Protein AF-A0AB38GE12-F1 (afdb_monomer_lite)

pLDDT: mean 72.65, std 27.95, range [28.5, 98.81]

Foldseek 3Di:
DPPDPPPPPDDDDDDDDDDPDDDPPDPPDDDDDDDDDDDDDDDDDDDDDDDDDDDDDDDDDDDDDDDDDDDDDDDDDDPPPPPPVPPPPPPPPDDDFPDDLFVLLVLLQVLLVVLVVLCVVCVVVLVVQCPPPVCVLLNVLNVLSVVLNVLRVPPPGPVRCQVCVCPPRCVVVPDVHPVRVSSSSRVSSVSCVVCVVVNVVVSVVD

Structure (mmCIF, N/CA/C/O backbone):
data_AF-A0AB38GE12-F1
#
_entry.id   AF-A0AB38GE12-F1
#
loop_
_atom_site.group_PDB
_atom_site.id
_atom_site.type_symbol
_atom_site.label_atom_id
_atom_site.label_alt_id
_atom_site.label_comp_id
_atom_site.label_asym_id
_atom_site.label_entity_id
_atom_site.label_seq_id
_atom_site.pdbx_PDB_ins_code
_atom_site.Cartn_x
_atom_site.Cartn_y
_atom_site.Cartn_z
_atom_site.occupancy
_atom_site.B_iso_or_equiv
_atom_site.auth_seq_id
_atom_site.auth_comp_id
_atom_site.auth_asym_id
_atom_site.auth_atom_id
_atom_site.pdbx_PDB_model_num
ATOM 1 N N . MET A 1 1 ? -8.286 -53.395 -4.782 1.00 52.22 1 MET A N 1
ATOM 2 C CA . MET A 1 1 ? -8.533 -52.005 -4.333 1.00 52.22 1 MET A CA 1
ATOM 3 C C . MET A 1 1 ? -9.442 -51.284 -5.335 1.00 52.22 1 MET A C 1
ATOM 5 O O . MET A 1 1 ? -8.966 -50.513 -6.150 1.00 52.22 1 MET A O 1
ATOM 9 N N . LYS A 1 2 ? -10.747 -51.597 -5.344 1.00 51.72 2 LYS A N 1
ATOM 10 C CA . LYS A 1 2 ? -11.737 -51.073 -6.315 1.00 51.72 2 LYS A CA 1
ATOM 11 C C . LYS A 1 2 ? -13.010 -50.559 -5.619 1.00 51.72 2 LYS A C 1
ATOM 13 O O . LYS A 1 2 ? -14.114 -50.805 -6.080 1.00 51.72 2 LYS A O 1
ATOM 18 N N . LYS A 1 3 ? -12.864 -49.922 -4.452 1.00 53.19 3 LYS A N 1
ATOM 19 C CA . LYS A 1 3 ? -13.997 -49.412 -3.654 1.00 53.19 3 LYS A CA 1
ATOM 20 C C . LYS A 1 3 ? -13.813 -47.970 -3.158 1.00 53.19 3 LYS A C 1
ATOM 22 O O . LYS A 1 3 ? -14.553 -47.542 -2.287 1.00 53.19 3 LYS A O 1
ATOM 27 N N . LEU A 1 4 ? -12.848 -47.222 -3.706 1.00 52.16 4 LEU A N 1
ATOM 28 C CA . LEU A 1 4 ? -12.553 -45.853 -3.251 1.00 52.16 4 LEU A CA 1
ATOM 29 C C . LEU A 1 4 ? -12.924 -44.744 -4.255 1.00 52.16 4 LEU A C 1
ATOM 31 O O . LEU A 1 4 ? -12.785 -43.575 -3.931 1.00 52.16 4 LEU A O 1
ATOM 35 N N . ILE A 1 5 ? -13.393 -45.083 -5.462 1.00 55.62 5 ILE A N 1
ATOM 36 C CA . ILE A 1 5 ? -13.637 -44.094 -6.537 1.00 55.62 5 ILE A CA 1
ATOM 37 C C . ILE A 1 5 ? -15.106 -43.617 -6.580 1.00 55.62 5 ILE A C 1
ATOM 39 O O . ILE A 1 5 ? -15.446 -42.702 -7.319 1.00 55.62 5 ILE A O 1
ATOM 43 N N . THR A 1 6 ? -15.993 -44.158 -5.740 1.00 55.44 6 THR A N 1
ATOM 44 C CA . THR A 1 6 ? -17.446 -43.886 -5.817 1.00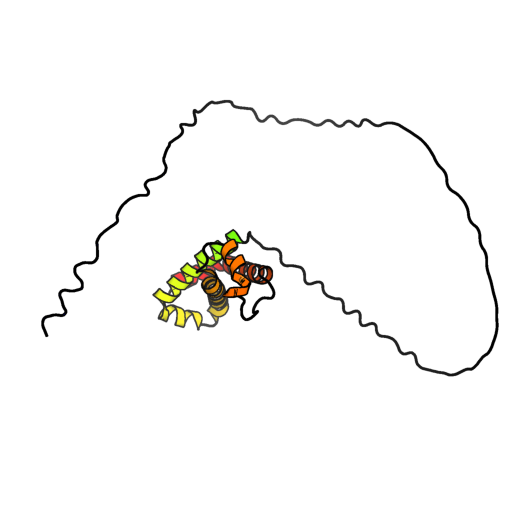 55.44 6 THR A CA 1
ATOM 45 C C . THR A 1 6 ? -17.962 -42.929 -4.730 1.00 55.44 6 THR A C 1
ATOM 47 O O . THR A 1 6 ? -19.155 -42.894 -4.464 1.00 55.44 6 THR A O 1
ATOM 50 N N . LEU A 1 7 ? -17.091 -42.145 -4.084 1.00 51.12 7 LEU A N 1
ATOM 51 C CA . LEU A 1 7 ? -17.470 -41.256 -2.966 1.00 51.12 7 LEU A CA 1
ATOM 52 C C . LEU A 1 7 ? -17.186 -39.762 -3.205 1.00 51.12 7 LEU A C 1
ATOM 54 O O . LEU A 1 7 ? -17.207 -38.980 -2.262 1.00 51.12 7 LEU A O 1
ATOM 58 N N . ILE A 1 8 ? -16.930 -39.351 -4.454 1.00 54.00 8 ILE A N 1
ATOM 59 C CA . ILE A 1 8 ? -16.675 -37.936 -4.813 1.00 54.00 8 ILE A CA 1
ATOM 60 C C . ILE A 1 8 ? -17.743 -37.386 -5.789 1.00 54.00 8 ILE A C 1
ATOM 62 O O . ILE A 1 8 ? -17.767 -36.202 -6.101 1.00 54.00 8 ILE A O 1
ATOM 66 N N . SER A 1 9 ? -18.695 -38.208 -6.241 1.00 51.44 9 SER A N 1
ATOM 67 C CA . SER A 1 9 ? -19.649 -37.834 -7.302 1.00 51.44 9 SER A CA 1
ATOM 68 C C . SER A 1 9 ? -20.953 -37.173 -6.827 1.00 51.44 9 SER A C 1
ATOM 70 O O . SER A 1 9 ? -21.820 -36.920 -7.657 1.00 51.44 9 SER A O 1
ATOM 72 N N . SER A 1 10 ? -21.153 -36.937 -5.528 1.00 52.00 10 SER A N 1
ATOM 73 C CA . SER A 1 10 ? -22.503 -36.684 -4.987 1.00 52.00 10 SER A CA 1
ATOM 74 C C . SER A 1 10 ? -22.594 -35.586 -3.922 1.00 52.00 10 SER A C 1
ATOM 76 O O . SER A 1 10 ? -23.353 -35.714 -2.966 1.00 52.00 10 SER A O 1
ATOM 78 N N . ILE A 1 11 ? -21.853 -34.488 -4.096 1.00 55.16 11 ILE A N 1
ATOM 79 C CA . ILE A 1 11 ? -22.103 -33.215 -3.395 1.00 55.16 11 ILE A CA 1
ATOM 80 C C . ILE A 1 11 ? -22.070 -32.109 -4.470 1.00 55.16 11 ILE A C 1
ATOM 82 O O . ILE A 1 11 ? -21.006 -31.625 -4.834 1.00 55.16 11 ILE A O 1
ATOM 86 N N . LEU A 1 12 ? -23.176 -31.950 -5.214 1.00 50.50 12 LEU A N 1
ATOM 87 C CA . LEU A 1 12 ? -24.085 -30.787 -5.127 1.00 50.50 12 LEU A CA 1
ATOM 88 C C . LEU A 1 12 ? -23.352 -29.479 -5.523 1.00 50.50 12 LEU A C 1
ATOM 90 O O . LEU A 1 12 ? -22.604 -28.945 -4.718 1.00 50.50 12 LEU A O 1
ATOM 94 N N . LEU A 1 13 ? -23.435 -28.898 -6.731 1.00 52.88 13 LEU A N 1
ATOM 95 C CA . LEU A 1 13 ? -24.589 -28.675 -7.621 1.00 52.88 13 LEU A CA 1
ATOM 96 C C . LEU A 1 13 ? -25.859 -28.328 -6.832 1.00 52.88 13 LEU A C 1
ATOM 98 O O . LEU A 1 13 ? -26.668 -29.215 -6.614 1.00 52.88 13 LEU A O 1
ATOM 102 N N . ILE A 1 14 ? -25.944 -27.066 -6.373 1.00 56.78 14 ILE A N 1
ATOM 103 C CA . ILE A 1 14 ? -27.081 -26.266 -5.833 1.00 56.78 14 ILE A CA 1
ATOM 104 C C . ILE A 1 14 ? -26.379 -25.078 -5.114 1.00 56.78 14 ILE A C 1
ATOM 106 O O . ILE A 1 14 ? -25.621 -25.326 -4.189 1.00 56.78 14 ILE A O 1
ATOM 110 N N . THR A 1 15 ? -26.395 -23.799 -5.514 1.00 53.78 15 THR A N 1
ATOM 111 C CA . THR A 1 15 ? -27.494 -22.883 -5.854 1.00 53.78 15 THR A CA 1
ATOM 112 C C . THR A 1 15 ? -27.011 -21.752 -6.786 1.00 53.78 15 THR A C 1
ATOM 114 O O . THR A 1 15 ? -26.212 -20.897 -6.412 1.00 53.78 15 THR A O 1
ATOM 117 N N . SER A 1 16 ? -27.566 -21.678 -7.994 1.00 58.59 16 SER A N 1
ATOM 118 C CA . SER A 1 16 ? -27.598 -20.453 -8.795 1.00 58.59 16 SER A CA 1
ATOM 119 C C . SER A 1 16 ? -28.966 -19.796 -8.620 1.00 58.59 16 SER A C 1
ATOM 121 O O . SER A 1 16 ? -29.925 -20.206 -9.270 1.00 58.59 16 SER A O 1
ATOM 123 N N . SER A 1 17 ? -29.082 -18.789 -7.756 1.00 58.19 17 SER A N 1
ATOM 124 C CA . SER A 1 17 ? -30.222 -17.866 -7.803 1.00 58.19 17 SER A CA 1
ATOM 125 C C . SER A 1 17 ? -29.979 -16.617 -6.963 1.00 58.19 17 SER A C 1
ATOM 127 O O . SER A 1 17 ? -30.000 -16.674 -5.737 1.00 58.19 17 SER A O 1
ATOM 129 N N . GLY A 1 18 ? -29.874 -15.484 -7.660 1.00 53.12 18 GLY A N 1
ATOM 130 C CA . GLY A 1 18 ? -30.581 -14.278 -7.245 1.00 53.12 18 GLY A CA 1
ATOM 131 C C . GLY A 1 18 ? -29.734 -13.167 -6.651 1.00 53.12 18 GLY A C 1
ATOM 132 O O . GLY A 1 18 ? -29.672 -13.066 -5.442 1.00 53.12 18 GLY A O 1
ATOM 133 N N . PHE A 1 19 ? -29.230 -12.275 -7.511 1.00 51.12 19 PHE A N 1
ATOM 134 C CA . PHE A 1 19 ? -29.332 -10.821 -7.317 1.00 51.12 19 PHE A CA 1
ATOM 135 C C . PHE A 1 19 ? -29.326 -10.135 -8.694 1.00 51.12 19 PHE A C 1
ATOM 137 O O . PHE A 1 19 ? -28.291 -9.688 -9.175 1.00 51.12 19 PHE A O 1
ATOM 144 N N . ILE A 1 20 ? -30.488 -10.059 -9.352 1.00 59.34 20 ILE A N 1
ATOM 145 C CA . ILE A 1 20 ? -30.744 -8.972 -10.307 1.00 59.34 20 ILE A CA 1
ATOM 146 C C . ILE A 1 20 ? -31.474 -7.913 -9.499 1.00 59.34 20 ILE A C 1
ATOM 148 O O . ILE A 1 20 ? -32.654 -8.067 -9.191 1.00 59.34 20 ILE A O 1
ATOM 152 N N . VAL A 1 21 ? -30.764 -6.857 -9.118 1.00 54.69 21 VAL A N 1
ATOM 153 C CA . VAL A 1 21 ? -31.390 -5.657 -8.572 1.00 54.69 21 VAL A CA 1
ATOM 154 C C . VAL A 1 21 ? -30.814 -4.451 -9.302 1.00 54.69 21 VAL A C 1
ATOM 156 O O . VAL A 1 21 ? -29.607 -4.344 -9.497 1.00 54.69 21 VAL A O 1
ATOM 159 N N . ILE A 1 22 ? -31.730 -3.527 -9.598 1.00 52.94 22 ILE A N 1
ATOM 160 C CA . ILE A 1 22 ? -31.560 -2.119 -9.976 1.00 52.94 22 ILE A CA 1
ATOM 161 C C . ILE A 1 22 ? -31.607 -1.833 -11.484 1.00 52.94 22 ILE A C 1
ATOM 163 O O . ILE A 1 22 ? -30.597 -1.725 -12.173 1.00 52.94 22 ILE A O 1
ATOM 167 N N . SER A 1 23 ? -32.819 -1.547 -11.968 1.00 47.78 23 SER A N 1
ATOM 168 C CA . SER A 1 23 ? -33.064 -0.353 -12.796 1.00 47.78 23 SER A CA 1
ATOM 169 C C . SER A 1 23 ? -34.559 0.003 -12.826 1.00 47.78 23 SER A C 1
ATOM 171 O O . SER A 1 23 ? -35.247 -0.177 -13.825 1.00 47.78 23 SER A O 1
ATOM 173 N N . CYS A 1 24 ? -35.073 0.589 -11.738 1.00 52.03 24 CYS A N 1
ATOM 174 C CA . CYS A 1 24 ? -36.213 1.498 -11.878 1.00 52.03 24 CYS A CA 1
ATOM 175 C C . CYS A 1 24 ? -35.666 2.834 -12.378 1.00 52.03 24 CYS A C 1
ATOM 177 O O . CYS A 1 24 ? -35.198 3.679 -11.619 1.00 52.03 24 CYS A O 1
ATOM 179 N N . LYS A 1 25 ? -35.670 2.968 -13.703 1.00 46.84 25 LYS A N 1
ATOM 180 C CA . LYS A 1 25 ? -35.419 4.203 -14.436 1.00 46.84 25 LYS A CA 1
ATOM 181 C C . LYS A 1 25 ? -36.532 5.196 -14.098 1.00 46.84 25 LYS A C 1
ATOM 183 O O . LYS A 1 25 ? -37.582 5.186 -14.734 1.00 46.84 25 LYS A O 1
ATOM 188 N N . THR A 1 26 ? -36.317 6.061 -13.113 1.00 51.47 26 THR A N 1
ATOM 189 C CA . THR A 1 26 ? -37.167 7.242 -12.948 1.00 51.47 26 THR A CA 1
ATOM 190 C C . THR A 1 26 ? -36.824 8.205 -14.079 1.00 51.47 26 THR A C 1
ATOM 192 O O . THR A 1 26 ? -35.724 8.751 -14.135 1.00 51.47 26 THR A O 1
ATOM 195 N N . GLN A 1 27 ? -37.750 8.380 -15.021 1.00 46.09 27 GLN A N 1
ATOM 196 C CA . GLN A 1 27 ? -37.703 9.468 -15.991 1.00 46.09 27 GLN A CA 1
ATOM 197 C C . GLN A 1 27 ? -37.740 10.793 -15.219 1.00 46.09 27 GLN A C 1
ATOM 199 O O . GLN A 1 27 ? -38.805 11.238 -14.791 1.00 46.09 27 GLN A O 1
ATOM 204 N N . GLN A 1 28 ? -36.588 11.440 -15.037 1.00 43.78 28 GLN A N 1
ATOM 205 C CA . GLN A 1 28 ? -36.580 12.873 -14.771 1.00 43.78 28 GLN A CA 1
ATOM 206 C C . GLN A 1 28 ? -37.126 13.553 -16.024 1.00 43.78 28 GLN A C 1
ATOM 208 O O . GLN A 1 28 ? -36.478 13.599 -17.070 1.00 43.78 28 GLN A O 1
ATOM 213 N N . LYS A 1 29 ? -38.368 14.033 -15.923 1.00 39.81 29 LYS A N 1
ATOM 214 C CA . LYS A 1 29 ? -38.909 15.013 -16.856 1.00 39.81 29 LYS A CA 1
ATOM 215 C C . LYS A 1 29 ? -37.956 16.205 -16.867 1.00 39.81 29 LYS A C 1
ATOM 217 O O . LYS A 1 29 ? -37.777 16.865 -15.848 1.00 39.81 29 LYS A O 1
ATOM 222 N N . SER A 1 30 ? -37.373 16.457 -18.034 1.00 44.66 30 SER A N 1
ATOM 223 C CA . SER A 1 30 ? -36.885 17.777 -18.408 1.00 44.66 30 SER A CA 1
ATOM 224 C C . SER A 1 30 ? -38.005 18.782 -18.150 1.00 44.66 30 SER A C 1
ATOM 226 O O . SER A 1 30 ? -39.092 18.654 -18.717 1.00 44.66 30 SER A O 1
ATOM 228 N N . ASN A 1 31 ? -37.758 19.747 -17.269 1.00 37.03 31 ASN A N 1
ATOM 229 C CA . ASN A 1 31 ? -38.469 21.008 -17.321 1.00 37.03 31 ASN A CA 1
ATOM 230 C C . ASN A 1 31 ? -37.433 22.127 -17.328 1.00 37.03 31 ASN A C 1
ATOM 232 O O . ASN A 1 31 ? -36.734 22.366 -16.344 1.00 37.03 31 ASN A O 1
ATOM 236 N N . ASN A 1 32 ? -37.325 22.752 -18.493 1.00 47.03 32 ASN A N 1
ATOM 237 C CA . ASN A 1 32 ? -36.569 23.963 -18.729 1.00 47.03 32 ASN A CA 1
ATOM 238 C C . ASN A 1 32 ? -37.078 25.068 -17.804 1.00 47.03 32 ASN A C 1
ATOM 240 O O . ASN A 1 32 ? -38.221 25.493 -17.938 1.00 47.03 32 ASN A O 1
ATOM 244 N N . GLN A 1 33 ? -36.209 25.599 -16.953 1.00 38.03 33 GLN A N 1
ATOM 245 C CA . GLN A 1 33 ? -36.279 26.999 -16.556 1.00 38.03 33 GLN A CA 1
ATOM 246 C C . GLN A 1 33 ? -34.853 27.527 -16.436 1.00 38.03 33 GLN A C 1
ATOM 248 O O . GLN A 1 33 ? -34.131 27.261 -15.479 1.00 38.03 33 GLN A O 1
ATOM 253 N N . SER A 1 34 ? -34.448 28.243 -17.483 1.00 40.16 34 SER A N 1
ATOM 254 C CA . SER A 1 34 ? -33.297 29.130 -17.469 1.00 40.16 34 SER A CA 1
ATOM 255 C C . SER A 1 34 ? -33.489 30.169 -16.369 1.00 40.16 34 SER A C 1
ATOM 257 O O . SER A 1 34 ? -34.492 30.886 -16.379 1.00 40.16 34 SER A O 1
ATOM 259 N N . LEU A 1 35 ? -32.519 30.310 -15.473 1.00 36.50 35 LEU A N 1
ATOM 260 C CA . LEU A 1 35 ? -32.379 31.530 -14.693 1.00 36.50 35 LEU A CA 1
ATOM 261 C C . LEU A 1 35 ? -30.990 32.107 -14.932 1.00 36.50 35 LEU A C 1
ATOM 263 O O . LEU A 1 35 ? -29.965 31.468 -14.711 1.00 36.50 35 LEU A O 1
ATOM 267 N N . ASN A 1 36 ? -31.040 33.308 -15.494 1.00 32.72 36 ASN A N 1
ATOM 268 C CA . ASN A 1 36 ? -29.946 34.130 -15.965 1.00 32.72 36 ASN A CA 1
ATOM 269 C C . ASN A 1 36 ? -28.926 34.418 -14.859 1.00 32.72 36 ASN A C 1
ATOM 271 O O . ASN A 1 36 ? -29.288 34.848 -13.765 1.00 32.72 36 ASN A O 1
ATOM 275 N N . PHE A 1 37 ? -27.647 34.286 -15.201 1.00 34.00 37 PHE A N 1
ATOM 276 C CA . PHE A 1 37 ? -26.575 34.996 -14.518 1.00 34.00 37 PHE A CA 1
ATOM 277 C C . PHE A 1 37 ? -26.622 36.463 -14.944 1.00 34.00 37 PHE A C 1
ATOM 279 O O . PHE A 1 37 ? -26.376 36.760 -16.109 1.00 34.00 37 PHE A O 1
ATOM 286 N N . ASN A 1 38 ? -26.897 37.367 -14.005 1.00 33.66 38 ASN A N 1
ATOM 287 C CA . ASN A 1 38 ? -26.578 38.784 -14.149 1.00 33.66 38 ASN A CA 1
ATOM 288 C C . ASN A 1 38 ? -25.781 39.249 -12.926 1.00 33.66 38 ASN A C 1
ATOM 290 O O . ASN A 1 38 ? -26.256 39.191 -11.793 1.00 33.66 38 ASN A O 1
ATOM 294 N N . ASN A 1 39 ? -24.563 39.710 -13.204 1.00 39.59 39 ASN A N 1
ATOM 295 C CA . ASN A 1 39 ? -23.774 40.586 -12.346 1.00 39.59 39 ASN A CA 1
ATOM 296 C C . ASN A 1 39 ? -24.505 41.926 -12.164 1.00 39.59 39 ASN A C 1
ATOM 298 O O . ASN A 1 39 ? -24.991 42.459 -13.158 1.00 39.59 39 ASN A O 1
ATOM 302 N N . ASP A 1 40 ? -24.530 42.486 -10.948 1.00 33.31 40 ASP A N 1
ATOM 303 C CA . ASP A 1 40 ? -23.969 43.819 -10.642 1.00 33.31 40 ASP A CA 1
ATOM 304 C C . ASP A 1 40 ? -24.311 44.325 -9.219 1.00 33.31 40 ASP A C 1
ATOM 306 O O . ASP A 1 40 ? -25.448 44.245 -8.768 1.00 33.31 40 ASP A O 1
ATOM 310 N N . LYS A 1 41 ? -23.301 44.978 -8.618 1.00 35.53 41 LYS A N 1
ATOM 311 C CA . LYS A 1 41 ? -23.330 46.151 -7.706 1.00 35.53 41 LYS A CA 1
ATOM 312 C C . LYS A 1 41 ? -23.791 46.034 -6.236 1.00 35.53 41 LYS A C 1
ATOM 314 O O . LYS A 1 41 ? -24.966 46.005 -5.904 1.00 35.53 41 LYS A O 1
ATOM 319 N N . THR A 1 42 ? -22.781 46.137 -5.363 1.00 36.44 42 THR A N 1
ATOM 320 C CA . THR A 1 42 ? -22.569 47.159 -4.308 1.00 36.44 42 THR A CA 1
ATOM 321 C C . THR A 1 42 ? -23.783 47.872 -3.689 1.00 36.44 42 THR A C 1
ATOM 323 O O . THR A 1 42 ? -24.410 48.670 -4.377 1.00 36.44 42 THR A O 1
ATOM 326 N N . PHE A 1 43 ? -23.951 47.786 -2.356 1.00 28.50 43 PHE A N 1
ATOM 327 C CA . PHE A 1 43 ? -24.183 48.963 -1.490 1.00 28.50 43 PHE A CA 1
ATOM 328 C C . PHE A 1 43 ? -23.979 48.658 0.013 1.00 28.50 43 PHE A C 1
ATOM 330 O O . PHE A 1 43 ? -24.489 47.671 0.534 1.00 28.50 43 PHE A O 1
ATOM 337 N N . ASN A 1 44 ? -23.233 49.535 0.694 1.00 34.44 44 ASN A N 1
ATOM 338 C CA . ASN A 1 44 ? -23.107 49.645 2.155 1.00 34.44 44 ASN A CA 1
ATOM 339 C C . ASN A 1 44 ? -24.380 50.255 2.765 1.00 34.44 44 ASN A C 1
ATOM 341 O O . ASN A 1 44 ? -24.868 51.223 2.191 1.00 34.44 44 ASN A O 1
ATOM 345 N N . GLN A 1 45 ? -24.786 49.867 3.983 1.00 31.61 45 GLN A N 1
ATOM 346 C CA . GLN A 1 45 ? -25.146 50.869 5.003 1.00 31.61 45 GLN A CA 1
ATOM 347 C C . GLN A 1 45 ? -25.232 50.314 6.434 1.00 31.61 45 GLN A C 1
ATOM 349 O O . GLN A 1 45 ? -25.949 49.357 6.716 1.00 31.61 45 GLN A O 1
ATOM 354 N N . ASP A 1 46 ? -24.514 51.003 7.323 1.00 34.53 46 ASP A N 1
ATOM 355 C CA . ASP A 1 46 ? -24.655 51.041 8.778 1.00 34.53 46 ASP A CA 1
ATOM 356 C C . ASP A 1 46 ? -26.067 51.437 9.241 1.00 34.53 46 ASP A C 1
ATOM 358 O O . ASP A 1 46 ? -26.641 52.392 8.718 1.00 34.53 46 ASP A O 1
ATOM 362 N N . ILE A 1 47 ? -26.526 50.839 10.350 1.00 39.34 47 ILE A N 1
ATOM 363 C CA . ILE A 1 47 ? -27.381 51.513 11.342 1.00 39.34 47 ILE A CA 1
ATOM 364 C C . ILE A 1 47 ? -26.847 51.210 12.754 1.00 39.34 47 ILE A C 1
ATOM 366 O O . ILE A 1 47 ? -27.092 50.159 13.340 1.00 39.34 47 ILE A O 1
ATOM 370 N N . LYS A 1 48 ? -26.123 52.190 13.304 1.00 36.00 48 LYS A N 1
ATOM 371 C CA . LYS A 1 48 ? -26.035 52.523 14.740 1.00 36.00 48 LYS A CA 1
ATOM 372 C C . LYS A 1 48 ? -27.410 53.104 15.150 1.00 36.00 48 LYS A C 1
ATOM 374 O O . LYS A 1 48 ? -28.037 53.782 14.348 1.00 36.00 48 LYS A O 1
ATOM 379 N N . THR A 1 49 ? -27.932 53.009 16.375 1.00 29.55 49 THR A N 1
ATOM 380 C CA . THR A 1 49 ? -27.305 53.464 17.623 1.00 29.55 49 THR A CA 1
ATOM 381 C C . THR A 1 49 ? -28.228 53.227 18.839 1.00 29.55 49 THR A C 1
ATOM 383 O O . THR A 1 49 ? -29.444 53.258 18.676 1.00 29.55 49 THR A O 1
ATOM 386 N N . LYS A 1 50 ? -27.601 53.255 20.033 1.00 33.78 50 LYS A N 1
ATOM 387 C CA . LYS A 1 50 ? -28.020 53.964 21.272 1.00 33.78 50 LYS A CA 1
ATOM 388 C C . LYS A 1 50 ? -29.024 53.262 22.212 1.00 33.78 50 LYS A C 1
ATOM 390 O O . LYS A 1 50 ? -30.048 52.789 21.757 1.00 33.78 50 LYS A O 1
ATOM 395 N N . ASN A 1 51 ? -28.859 53.253 23.542 1.00 35.00 51 ASN A N 1
ATOM 396 C CA . ASN A 1 51 ? -27.820 53.779 24.449 1.00 35.00 51 ASN A CA 1
ATOM 397 C C . ASN A 1 51 ? -28.156 53.322 25.898 1.00 35.00 51 ASN A C 1
ATOM 399 O O . ASN A 1 51 ? -29.327 53.088 26.184 1.00 35.00 51 ASN A O 1
ATOM 403 N N . ASP A 1 52 ? -27.157 53.133 26.773 1.00 31.42 52 ASP A N 1
ATOM 404 C CA . ASP A 1 52 ? -26.891 53.945 27.995 1.00 31.42 52 ASP A CA 1
ATOM 405 C C . ASP A 1 52 ? -27.322 53.210 29.296 1.00 31.42 52 ASP A C 1
ATOM 407 O O . ASP A 1 52 ? -28.358 52.564 29.307 1.00 31.42 52 ASP A O 1
ATOM 411 N N . THR A 1 53 ? -26.614 53.221 30.439 1.00 31.55 53 THR A N 1
ATOM 412 C CA . THR A 1 53 ? -25.602 54.176 30.924 1.00 31.55 53 THR A CA 1
ATOM 413 C C . THR A 1 53 ? -24.928 53.699 32.236 1.00 31.55 53 THR A C 1
ATOM 415 O O . THR A 1 53 ? -25.610 53.181 33.116 1.00 31.55 53 THR A O 1
ATOM 418 N N . ASN A 1 54 ? -23.608 53.952 32.322 1.00 32.78 54 ASN A N 1
ATOM 419 C CA . ASN A 1 54 ? -22.777 54.468 33.443 1.00 32.78 54 ASN A CA 1
ATOM 420 C C . ASN A 1 54 ? -22.506 53.636 34.719 1.00 32.78 54 ASN A C 1
ATOM 422 O O . ASN A 1 54 ? -23.423 53.167 35.378 1.00 32.78 54 ASN A O 1
ATOM 426 N N . ASN A 1 55 ? -21.224 53.333 35.009 1.00 33.91 55 ASN A N 1
ATOM 427 C CA . ASN A 1 55 ? -20.175 54.094 35.763 1.00 33.91 55 ASN A CA 1
ATOM 428 C C . ASN A 1 55 ? -20.254 53.775 37.276 1.00 33.91 55 ASN A C 1
ATOM 430 O O . ASN A 1 55 ? -21.330 53.516 37.784 1.00 33.91 55 ASN A O 1
ATOM 434 N N . GLU A 1 56 ? -19.196 53.733 38.088 1.00 30.84 56 GLU A N 1
ATOM 435 C CA . GLU A 1 56 ? -17.884 54.377 38.030 1.00 30.84 56 GLU A CA 1
ATOM 436 C C . GLU A 1 56 ? -16.901 53.680 38.997 1.00 30.84 56 GLU A C 1
ATOM 438 O O . GLU A 1 56 ? -17.288 52.920 39.882 1.00 30.84 56 GLU A O 1
ATOM 443 N N . LYS A 1 57 ? -15.611 53.963 38.804 1.00 37.69 57 LYS A N 1
ATOM 444 C CA . LYS A 1 57 ? -14.454 53.560 39.623 1.00 37.69 57 LYS A CA 1
ATOM 445 C C . LYS A 1 57 ? -14.443 54.276 40.988 1.00 37.69 57 LYS A C 1
ATOM 447 O O . LYS A 1 57 ? -14.933 55.394 41.064 1.00 37.69 57 LYS A O 1
ATOM 452 N N . SER A 1 58 ? -13.732 53.734 41.987 1.00 30.91 58 SER A N 1
ATOM 453 C CA . SER A 1 58 ? -12.422 54.262 42.445 1.00 30.91 58 SER A CA 1
ATOM 454 C C . SER A 1 58 ? -12.028 53.838 43.880 1.00 30.91 58 SER A C 1
ATOM 456 O O . SER A 1 58 ? -12.868 53.696 44.760 1.00 30.91 58 SER A O 1
ATOM 458 N N . ASP A 1 59 ? -10.707 53.743 44.063 1.00 30.20 59 ASP A N 1
ATOM 459 C CA . ASP A 1 59 ? -9.898 54.086 45.246 1.00 30.20 59 ASP A CA 1
ATOM 460 C C . ASP A 1 59 ? -9.375 53.083 46.297 1.00 30.20 59 ASP A C 1
ATOM 462 O O . ASP A 1 59 ? -9.974 52.094 46.705 1.00 30.20 59 ASP A O 1
ATOM 466 N N . GLN A 1 60 ? -8.131 53.420 46.663 1.00 34.72 60 GLN A N 1
ATOM 467 C CA . GLN A 1 60 ? -7.057 52.757 47.403 1.00 34.72 60 GLN A CA 1
ATOM 468 C C . GLN A 1 60 ? -7.215 52.835 48.939 1.00 34.72 60 GLN A C 1
ATOM 470 O O . GLN A 1 60 ? -7.769 53.815 49.428 1.00 34.72 60 GLN A O 1
ATOM 475 N N . ASN A 1 61 ? -6.586 51.914 49.703 1.00 31.61 61 ASN A N 1
ATOM 476 C CA . ASN A 1 61 ? -5.549 52.228 50.728 1.00 31.61 61 ASN A CA 1
ATOM 477 C C . ASN A 1 61 ? -5.116 51.048 51.655 1.00 31.61 61 ASN A C 1
ATOM 479 O O . ASN A 1 61 ? -5.914 50.487 52.393 1.00 31.61 61 ASN A O 1
ATOM 483 N N . ILE A 1 62 ? -3.810 50.733 51.613 1.00 34.22 62 ILE A N 1
ATOM 484 C CA . ILE A 1 62 ? -2.766 50.615 52.677 1.00 34.22 62 ILE A CA 1
ATOM 485 C C . ILE A 1 62 ? -3.088 50.116 54.120 1.00 34.22 62 ILE A C 1
ATOM 487 O O . ILE A 1 62 ? -3.786 50.788 54.871 1.00 34.22 62 ILE A O 1
ATOM 491 N N . SER A 1 63 ? -2.332 49.095 54.590 1.00 34.78 63 SER A N 1
ATOM 492 C CA . SER A 1 63 ? -1.510 49.053 55.852 1.00 34.78 63 SER A CA 1
ATOM 493 C C . SER A 1 63 ? -0.841 47.667 56.024 1.00 34.78 63 SER A C 1
ATOM 495 O O . SER A 1 63 ? -1.528 46.667 55.881 1.00 34.78 63 SER A O 1
ATOM 497 N N . LYS A 1 64 ? 0.492 47.458 56.096 1.00 38.50 64 LYS A N 1
ATOM 498 C CA . LYS A 1 64 ? 1.585 47.791 57.060 1.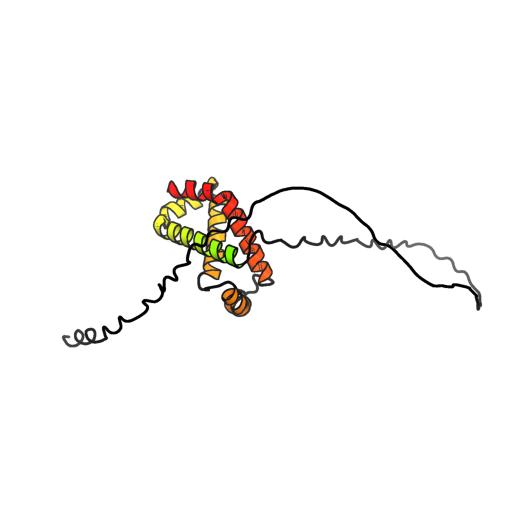00 38.50 64 LYS A CA 1
ATOM 499 C C . LYS A 1 64 ? 1.576 47.062 58.428 1.00 38.50 64 LYS A C 1
ATOM 501 O O . LYS A 1 64 ? 0.787 47.408 59.293 1.00 38.50 64 LYS A O 1
ATOM 506 N N . ALA A 1 65 ? 2.583 46.195 58.635 1.00 32.19 65 ALA A N 1
ATOM 507 C CA . ALA A 1 65 ? 3.331 45.871 59.880 1.00 32.19 65 ALA A CA 1
ATOM 508 C C . ALA A 1 65 ? 4.552 45.011 59.440 1.00 32.19 65 ALA A C 1
ATOM 510 O O . ALA A 1 65 ? 4.334 44.031 58.740 1.00 32.19 65 ALA A O 1
ATOM 511 N N . ILE A 1 66 ? 5.849 45.363 59.489 1.00 34.09 66 ILE A N 1
ATOM 512 C CA . ILE A 1 66 ? 6.838 45.883 60.469 1.00 34.09 66 ILE A CA 1
ATOM 513 C C . ILE A 1 66 ? 7.307 44.871 61.540 1.00 34.09 66 ILE A C 1
ATOM 515 O O . ILE A 1 66 ? 6.485 44.345 62.277 1.00 34.09 66 ILE A O 1
ATOM 519 N N . ASP A 1 67 ? 8.653 44.776 61.632 1.00 32.72 67 ASP A N 1
ATOM 520 C CA . ASP A 1 67 ? 9.578 44.364 62.724 1.00 32.72 67 ASP A CA 1
ATOM 521 C C . ASP A 1 67 ? 10.309 43.012 62.520 1.00 32.72 67 ASP A C 1
ATOM 523 O O . ASP A 1 67 ? 9.696 42.033 62.129 1.00 32.72 67 ASP A O 1
ATOM 527 N N . LYS A 1 68 ? 11.618 42.817 62.783 1.00 34.41 68 LYS A N 1
ATOM 528 C CA . LYS A 1 68 ? 12.780 43.680 63.106 1.00 34.41 68 LYS A CA 1
ATOM 529 C C . LYS A 1 68 ? 14.058 42.793 63.145 1.00 34.41 68 LYS A C 1
ATOM 531 O O . LYS A 1 68 ? 14.022 41.719 63.725 1.00 34.41 68 LYS A O 1
ATOM 536 N N . LYS A 1 69 ? 15.190 43.344 62.672 1.00 32.88 69 LYS A N 1
ATOM 537 C CA . LYS A 1 69 ? 16.586 43.272 63.203 1.00 32.88 69 LYS A CA 1
ATOM 538 C C . LYS A 1 69 ? 17.477 41.991 63.202 1.00 32.88 69 LYS A C 1
ATOM 540 O O . LYS A 1 69 ? 17.211 41.033 63.911 1.00 32.88 69 LYS A O 1
ATOM 545 N N . ASN A 1 70 ? 18.700 42.229 62.673 1.00 31.97 70 ASN A N 1
ATOM 546 C CA . ASN A 1 70 ? 20.056 41.737 63.048 1.00 31.97 70 ASN A CA 1
ATOM 547 C C . ASN A 1 70 ? 20.431 40.275 62.699 1.00 31.97 70 ASN A C 1
ATOM 549 O O . ASN A 1 70 ? 19.632 39.382 62.896 1.00 31.97 70 ASN A O 1
ATOM 553 N N . LYS A 1 71 ? 21.644 39.906 62.248 1.00 35.75 71 LYS A N 1
ATOM 554 C CA . LYS A 1 71 ? 23.006 40.479 62.355 1.00 35.75 71 LYS A CA 1
ATOM 555 C C . LYS A 1 71 ? 23.925 39.827 61.285 1.00 35.75 71 LYS A C 1
ATOM 557 O O . LYS A 1 71 ? 23.689 38.695 60.885 1.00 35.75 71 LYS A O 1
ATOM 562 N N . ASN A 1 72 ? 24.986 40.534 60.890 1.00 31.81 72 ASN A N 1
ATOM 563 C CA . ASN A 1 72 ? 26.058 40.135 59.960 1.00 31.81 72 ASN A CA 1
ATOM 564 C C . ASN A 1 72 ? 26.722 38.769 60.235 1.00 31.81 72 ASN A C 1
ATOM 566 O O . ASN A 1 72 ? 27.139 38.523 61.366 1.00 31.81 72 ASN A O 1
ATOM 570 N N . HIS A 1 73 ? 27.030 38.012 59.173 1.00 34.50 73 HIS A N 1
ATOM 571 C CA . HIS A 1 73 ? 28.307 37.294 59.065 1.00 34.50 73 HIS A CA 1
ATOM 572 C C . HIS A 1 73 ? 28.712 37.096 57.593 1.00 34.50 73 HIS A C 1
ATOM 574 O O . HIS A 1 73 ? 27.928 36.616 56.780 1.00 34.50 73 HIS A O 1
ATOM 580 N N . ASN A 1 74 ? 29.936 37.511 57.262 1.00 35.34 74 ASN A N 1
ATOM 581 C CA . ASN A 1 74 ? 30.573 37.322 55.961 1.00 35.34 74 ASN A CA 1
ATOM 582 C C . ASN A 1 74 ? 30.942 35.848 55.766 1.00 35.34 74 ASN A C 1
ATOM 584 O O . ASN A 1 74 ? 31.677 35.311 56.591 1.00 35.34 74 ASN A O 1
ATOM 588 N N . GLN A 1 75 ? 30.567 35.243 54.637 1.00 37.12 75 GLN A N 1
ATOM 589 C CA . GLN A 1 75 ? 31.401 34.210 54.025 1.00 37.12 75 GLN A CA 1
ATOM 590 C C . GLN A 1 75 ? 31.147 34.073 52.523 1.00 37.12 75 GLN A C 1
ATOM 592 O O . GLN A 1 75 ? 30.050 34.262 52.005 1.00 37.12 75 GLN A O 1
ATOM 597 N N . THR A 1 76 ? 32.248 33.824 51.840 1.00 32.19 76 THR A N 1
ATOM 598 C CA . THR A 1 76 ? 32.527 34.078 50.436 1.00 32.19 76 THR A CA 1
ATOM 599 C C . THR A 1 76 ? 32.220 32.848 49.565 1.00 32.19 76 THR A C 1
ATOM 601 O O . THR A 1 76 ? 32.404 31.720 50.000 1.00 32.19 76 THR A O 1
ATOM 604 N N . VAL A 1 77 ? 31.869 33.096 48.296 1.00 34.53 77 VAL A N 1
ATOM 605 C CA . VAL A 1 77 ? 32.015 32.208 47.115 1.00 34.53 77 VAL A CA 1
ATOM 606 C C . VAL A 1 77 ? 31.217 30.888 47.073 1.00 34.53 77 VAL A C 1
ATOM 608 O O . VAL A 1 77 ? 31.678 29.848 47.525 1.00 34.53 77 VAL A O 1
ATOM 611 N N . ARG A 1 78 ? 30.135 30.879 46.281 1.00 36.47 78 ARG A N 1
ATOM 612 C CA . ARG A 1 78 ? 30.032 30.071 45.041 1.00 36.47 78 ARG A CA 1
ATOM 613 C C . ARG A 1 78 ? 28.785 30.483 44.256 1.00 36.47 78 ARG A C 1
ATOM 615 O O . ARG A 1 78 ? 27.659 30.232 44.668 1.00 36.47 78 ARG A O 1
ATOM 622 N N . LYS A 1 79 ? 29.002 31.130 43.107 1.00 41.44 79 LYS A N 1
ATOM 623 C CA . LYS A 1 79 ? 27.996 31.238 42.048 1.00 41.44 79 LYS A CA 1
ATOM 624 C C . LYS A 1 79 ? 27.794 29.836 41.476 1.00 41.44 79 LYS A C 1
ATOM 626 O O . LYS A 1 79 ? 28.543 29.418 40.601 1.00 41.44 79 LYS A O 1
ATOM 631 N N . GLU A 1 80 ? 26.811 29.104 41.979 1.00 41.75 80 GLU A N 1
ATOM 632 C CA . GLU A 1 80 ? 26.220 28.022 41.200 1.00 41.75 80 GLU A CA 1
ATOM 633 C C . GLU A 1 80 ? 25.256 28.667 40.209 1.00 41.75 80 GLU A C 1
ATOM 635 O O . GLU A 1 80 ? 24.085 28.921 40.492 1.00 41.75 80 GLU A O 1
ATOM 640 N N . GLU A 1 81 ? 25.804 29.011 39.044 1.00 40.47 81 GLU A N 1
ATOM 641 C CA . GLU A 1 81 ? 25.025 29.265 37.842 1.00 40.47 81 GLU A CA 1
ATOM 642 C C . GLU A 1 81 ? 24.167 28.026 37.581 1.00 40.47 81 GLU A C 1
ATOM 644 O O . GLU A 1 81 ? 24.620 27.031 37.012 1.00 40.47 81 GLU A O 1
ATOM 649 N N . LYS A 1 82 ? 22.903 28.076 38.009 1.00 42.84 82 LYS A N 1
ATOM 650 C CA . LYS A 1 82 ? 21.866 27.203 37.473 1.00 42.84 82 LYS A CA 1
ATOM 651 C C . LYS A 1 82 ? 21.767 27.513 35.984 1.00 42.84 82 LYS A C 1
ATOM 653 O O . LYS A 1 82 ? 21.022 28.398 35.575 1.00 42.84 82 LYS A O 1
ATOM 658 N N . LYS A 1 83 ? 22.526 26.779 35.168 1.00 43.28 83 LYS A N 1
ATOM 659 C CA . LYS A 1 83 ? 22.211 26.589 33.756 1.00 43.28 83 LYS A CA 1
ATOM 660 C C . LYS A 1 83 ? 20.877 25.858 33.718 1.00 43.28 83 LYS A C 1
ATOM 662 O O . LYS A 1 83 ? 20.826 24.631 33.727 1.00 43.28 83 LYS A O 1
ATOM 667 N N . ILE A 1 84 ? 19.795 26.630 33.731 1.00 46.81 84 ILE A N 1
ATOM 668 C CA . ILE A 1 84 ? 18.520 26.187 33.190 1.00 46.81 84 ILE A CA 1
ATOM 669 C C . ILE A 1 84 ? 18.830 25.969 31.716 1.00 46.81 84 ILE A C 1
ATOM 671 O O . ILE A 1 84 ? 18.946 26.903 30.929 1.00 46.81 84 ILE A O 1
ATOM 675 N N . GLN A 1 85 ? 19.164 24.725 31.393 1.00 48.66 85 GLN A N 1
ATOM 676 C CA . GLN A 1 85 ? 19.278 24.276 30.027 1.00 48.66 85 GLN A CA 1
ATOM 677 C C . GLN A 1 85 ? 17.847 24.343 29.507 1.00 48.66 85 GLN A C 1
ATOM 679 O O . GLN A 1 85 ? 17.046 23.451 29.791 1.00 48.66 85 GLN A O 1
ATOM 684 N N . ASP A 1 86 ? 17.515 25.444 28.835 1.00 47.66 86 ASP A N 1
ATOM 685 C CA . ASP A 1 86 ? 16.319 25.544 28.016 1.00 47.66 86 ASP A CA 1
ATOM 686 C C . ASP A 1 86 ? 16.429 24.437 26.970 1.00 47.66 86 ASP A C 1
ATOM 688 O O . ASP A 1 86 ? 16.997 24.598 25.889 1.00 47.66 86 ASP A O 1
ATOM 692 N N . LYS A 1 87 ? 15.923 23.251 27.318 1.00 54.03 87 LYS A N 1
ATOM 693 C CA . LYS A 1 87 ? 15.468 22.295 26.326 1.00 54.03 87 LYS A CA 1
ATOM 694 C C . LYS A 1 87 ? 14.326 23.014 25.632 1.00 54.03 87 LYS A C 1
ATOM 696 O O . LYS A 1 87 ? 13.191 22.944 26.093 1.00 54.03 87 LYS A O 1
ATOM 701 N N . GLN A 1 88 ? 14.644 23.729 24.554 1.00 49.69 88 GLN A N 1
ATOM 702 C CA . GLN A 1 88 ? 13.680 23.980 23.499 1.00 49.69 88 GLN A CA 1
ATOM 703 C C . GLN A 1 88 ? 13.116 22.611 23.145 1.00 49.69 88 GLN A C 1
ATOM 705 O O . GLN A 1 88 ? 13.766 21.780 22.511 1.00 49.69 88 GLN A O 1
ATOM 710 N N . ILE A 1 89 ? 11.936 22.331 23.686 1.00 55.47 89 ILE A N 1
ATOM 711 C CA . ILE A 1 89 ? 11.107 21.243 23.221 1.00 55.47 89 ILE A CA 1
ATOM 712 C C . ILE A 1 89 ? 10.724 21.710 21.824 1.00 55.47 89 ILE A C 1
ATOM 714 O O . ILE A 1 89 ? 9.845 22.553 21.677 1.00 55.47 89 ILE A O 1
ATOM 718 N N . GLU A 1 90 ? 11.460 21.255 20.808 1.00 55.38 90 GLU A N 1
ATOM 719 C CA . GLU A 1 90 ? 10.980 21.337 19.436 1.00 55.38 90 GLU A CA 1
ATOM 720 C C . GLU A 1 90 ? 9.638 20.610 19.424 1.00 55.38 90 GLU A C 1
ATOM 722 O O . GLU A 1 90 ? 9.571 19.376 19.481 1.00 55.38 90 GLU A O 1
ATOM 727 N N . GLU A 1 91 ? 8.554 21.381 19.429 1.00 54.31 91 GLU A N 1
ATOM 728 C CA . GLU A 1 91 ? 7.232 20.857 19.151 1.00 54.31 91 GLU A CA 1
ATOM 729 C C . GLU A 1 91 ? 7.298 20.248 17.756 1.00 54.31 91 GLU A C 1
ATOM 731 O O . GLU A 1 91 ? 7.363 20.947 16.743 1.00 54.31 91 GLU A O 1
ATOM 736 N N . LYS A 1 92 ? 7.343 18.913 17.701 1.00 66.38 92 LYS A N 1
ATOM 737 C CA . LYS A 1 92 ? 7.232 18.193 16.438 1.00 66.38 92 LYS A CA 1
ATOM 738 C C . LYS A 1 92 ? 5.929 18.629 15.792 1.00 66.38 92 LYS A C 1
ATOM 740 O O . LYS A 1 92 ? 4.856 18.312 16.306 1.00 66.38 92 LYS A O 1
ATOM 745 N N . GLN A 1 93 ? 6.036 19.340 14.672 1.00 75.56 93 GLN A N 1
ATOM 746 C CA . GLN A 1 93 ? 4.874 19.684 13.872 1.00 75.56 93 GLN A CA 1
ATOM 747 C C . GLN A 1 93 ? 4.109 18.401 13.555 1.00 75.56 93 GLN A C 1
ATOM 749 O O . GLN A 1 93 ? 4.669 17.428 13.040 1.00 75.56 93 GLN A O 1
ATOM 754 N N . LYS A 1 94 ? 2.830 18.393 13.927 1.00 86.81 94 LYS A N 1
ATOM 755 C CA . LYS A 1 94 ? 1.932 17.281 13.649 1.00 86.81 94 LYS A CA 1
ATOM 756 C C . LYS A 1 94 ? 1.774 17.162 12.137 1.00 86.81 94 LYS A C 1
ATOM 758 O O . LYS A 1 94 ? 1.483 18.151 11.467 1.00 86.81 94 LYS A O 1
ATOM 763 N N . TYR A 1 95 ? 1.980 15.961 11.607 1.00 94.00 95 TYR A N 1
ATOM 764 C CA . TYR A 1 95 ? 1.800 15.710 10.185 1.00 94.00 95 TYR A CA 1
ATOM 765 C C . TYR A 1 95 ? 0.338 15.942 9.784 1.00 94.00 95 TYR A C 1
ATOM 767 O O . TYR A 1 95 ? -0.586 15.548 10.496 1.00 94.00 95 TYR A O 1
ATOM 775 N N . ILE A 1 96 ? 0.133 16.582 8.633 1.00 95.81 96 ILE A N 1
ATOM 776 C CA . ILE A 1 96 ? -1.190 16.788 8.043 1.00 95.81 96 ILE A CA 1
ATOM 777 C C . ILE A 1 96 ? -1.313 15.842 6.853 1.00 95.81 96 ILE A C 1
ATOM 779 O O . ILE A 1 96 ? -0.488 15.884 5.936 1.00 95.81 96 ILE A O 1
ATOM 783 N N . LEU A 1 97 ? -2.349 15.001 6.881 1.00 97.75 97 LEU A N 1
ATOM 784 C CA . LEU A 1 97 ? -2.616 14.052 5.806 1.00 97.75 97 LEU A CA 1
ATOM 785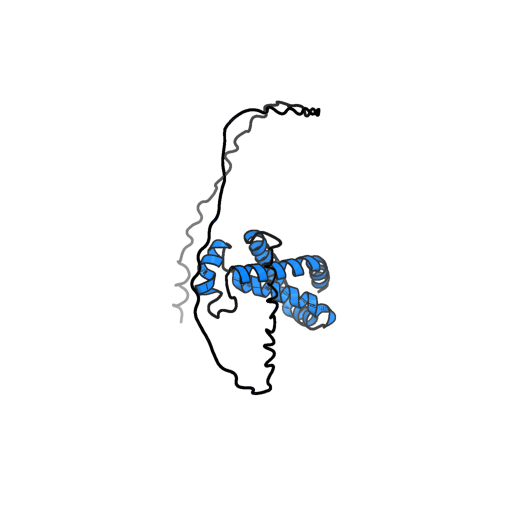 C C . LEU A 1 97 ? -2.846 14.792 4.482 1.00 97.75 97 LEU A C 1
ATOM 787 O O . LEU A 1 97 ? -3.624 15.742 4.414 1.00 97.75 97 LEU A O 1
ATOM 791 N N . GLN A 1 98 ? -2.215 14.307 3.417 1.00 98.06 98 GLN A N 1
ATOM 792 C CA . GLN A 1 98 ? -2.368 14.814 2.052 1.00 98.06 98 GLN A CA 1
ATOM 793 C C . GLN A 1 98 ? -3.705 14.400 1.420 1.00 98.06 98 GLN A C 1
ATOM 795 O O . GLN A 1 98 ? -4.085 14.909 0.366 1.00 98.06 98 GLN A O 1
ATOM 800 N N . ARG A 1 99 ? -4.407 13.435 2.025 1.00 97.06 99 ARG A N 1
ATOM 801 C CA . ARG A 1 99 ? -5.707 12.909 1.583 1.00 97.06 99 ARG A CA 1
ATOM 802 C C . ARG A 1 99 ? -6.466 12.249 2.735 1.00 97.06 99 ARG A C 1
ATOM 804 O O . ARG A 1 99 ? -5.911 12.018 3.806 1.00 97.06 99 ARG A O 1
ATOM 811 N N . SER A 1 100 ? -7.743 11.934 2.512 1.00 98.44 100 SER A N 1
ATOM 812 C CA . SER A 1 100 ? -8.564 11.236 3.510 1.00 98.44 100 SER A CA 1
ATOM 813 C C . SER A 1 100 ? -8.034 9.832 3.819 1.00 98.44 100 SER A C 1
ATOM 815 O O . SER A 1 100 ? -7.364 9.215 2.983 1.00 98.44 100 SER A O 1
ATOM 817 N N . LYS A 1 101 ? -8.380 9.299 5.000 1.00 98.31 101 LYS A N 1
ATOM 818 C CA . LYS A 1 101 ? -7.984 7.944 5.417 1.00 98.31 101 LYS A CA 1
ATOM 819 C C . LYS A 1 101 ? -8.461 6.897 4.404 1.00 98.31 101 LYS A C 1
ATOM 821 O O . LYS A 1 101 ? -7.713 5.986 4.063 1.00 98.31 101 LYS A O 1
ATOM 826 N N . GLU A 1 102 ? -9.677 7.059 3.887 1.00 98.56 102 GLU A N 1
ATOM 827 C CA . GLU A 1 102 ? -10.332 6.152 2.941 1.00 98.56 102 GLU A CA 1
ATOM 828 C C . GLU A 1 102 ? -9.622 6.143 1.592 1.00 98.56 102 GLU A C 1
ATOM 830 O O . GLU A 1 102 ? -9.321 5.074 1.060 1.00 98.56 102 GLU A O 1
ATOM 835 N N . ASN A 1 103 ? -9.305 7.325 1.055 1.00 98.56 103 ASN A N 1
ATOM 836 C CA . ASN A 1 103 ? -8.578 7.421 -0.206 1.00 98.56 103 ASN A CA 1
ATOM 837 C C . ASN A 1 103 ? -7.183 6.806 -0.057 1.00 98.56 103 ASN A C 1
ATOM 839 O O . ASN A 1 103 ? -6.735 6.022 -0.889 1.00 98.56 103 ASN A O 1
ATOM 843 N N . ASN A 1 104 ? -6.517 7.100 1.055 1.00 97.88 104 ASN A N 1
ATOM 844 C CA . ASN A 1 104 ? -5.186 6.591 1.327 1.00 97.88 104 ASN A CA 1
ATOM 845 C C . ASN A 1 104 ? -5.157 5.058 1.476 1.00 97.88 104 ASN A C 1
ATOM 847 O O . ASN A 1 104 ? -4.286 4.381 0.926 1.00 97.88 104 ASN A O 1
ATOM 851 N N . PHE A 1 105 ? -6.156 4.498 2.161 1.00 98.62 105 PHE A N 1
ATOM 852 C CA . PHE A 1 105 ? -6.385 3.058 2.264 1.00 98.62 105 PHE A CA 1
ATOM 853 C C . PHE A 1 105 ? -6.629 2.426 0.890 1.00 98.62 105 PHE A C 1
ATOM 855 O O . PHE A 1 105 ? -5.985 1.435 0.546 1.00 98.62 105 PHE A O 1
ATOM 862 N N . SER A 1 106 ? -7.499 3.026 0.072 1.00 98.75 106 SER A N 1
ATOM 863 C CA . SER A 1 106 ? -7.807 2.536 -1.275 1.00 98.75 106 SER A CA 1
ATOM 864 C C . SER A 1 106 ? -6.580 2.545 -2.187 1.00 98.75 106 SER A C 1
ATOM 866 O O . SER A 1 106 ? -6.292 1.541 -2.833 1.00 98.75 106 SER A O 1
ATOM 868 N N . LEU A 1 107 ? -5.821 3.644 -2.214 1.00 98.75 107 LEU A N 1
ATOM 869 C CA . LEU A 1 107 ? -4.605 3.767 -3.025 1.00 98.75 107 LEU A CA 1
ATOM 870 C C . LEU A 1 107 ? -3.530 2.771 -2.588 1.00 98.75 107 LEU A C 1
ATOM 872 O O . LEU A 1 107 ? -2.879 2.158 -3.432 1.00 98.75 107 LEU A O 1
ATOM 876 N N . THR A 1 108 ? -3.369 2.570 -1.277 1.00 98.81 108 THR A N 1
ATOM 877 C CA . THR A 1 108 ? -2.446 1.563 -0.742 1.00 98.81 108 THR A CA 1
ATOM 878 C C . THR A 1 108 ? -2.840 0.161 -1.189 1.00 98.81 108 THR A C 1
ATOM 880 O O . THR A 1 108 ? -1.971 -0.610 -1.593 1.00 98.81 108 THR A O 1
ATOM 883 N N . LYS A 1 109 ? -4.138 -0.172 -1.165 1.00 98.81 109 LYS A N 1
ATOM 884 C CA . LYS A 1 109 ? -4.623 -1.468 -1.655 1.00 98.81 109 LYS A CA 1
ATOM 885 C C . LYS A 1 109 ? -4.418 -1.633 -3.155 1.00 98.81 109 LYS A C 1
ATOM 887 O O . LYS A 1 109 ? -3.891 -2.661 -3.564 1.00 98.81 109 LYS A O 1
ATOM 892 N N . ASP A 1 110 ? -4.775 -0.631 -3.951 1.00 98.69 110 ASP A N 1
ATOM 893 C CA . ASP A 1 110 ? -4.657 -0.683 -5.411 1.00 98.69 110 ASP A CA 1
ATOM 894 C C . ASP A 1 110 ? -3.197 -0.842 -5.860 1.00 98.69 110 ASP A C 1
ATOM 896 O O . ASP A 1 110 ? -2.839 -1.816 -6.521 1.00 98.69 110 ASP A O 1
ATOM 900 N N . TYR A 1 111 ? -2.310 0.067 -5.447 1.00 98.75 111 TYR A N 1
ATOM 901 C CA . TYR A 1 111 ? -0.905 -0.009 -5.854 1.00 98.75 111 TYR A CA 1
ATOM 902 C C . TYR A 1 111 ? -0.155 -1.158 -5.188 1.00 98.75 111 TYR A C 1
ATOM 904 O O . TYR A 1 111 ? 0.715 -1.761 -5.812 1.00 98.75 111 TYR A O 1
ATOM 912 N N . GLY A 1 112 ? -0.497 -1.491 -3.947 1.00 98.75 112 GLY A N 1
ATOM 913 C CA . GLY A 1 112 ? 0.065 -2.642 -3.258 1.00 98.75 112 GLY A CA 1
ATOM 914 C C . GLY A 1 112 ? -0.240 -3.960 -3.950 1.00 98.75 112 GLY A C 1
ATOM 915 O O . GLY A 1 112 ? 0.671 -4.770 -4.128 1.00 98.75 112 GLY A O 1
ATOM 916 N N . LEU A 1 113 ? -1.484 -4.153 -4.391 1.00 98.69 113 LEU A N 1
ATOM 917 C CA . LEU A 1 113 ? -1.880 -5.316 -5.179 1.00 98.69 113 LEU A CA 1
ATOM 918 C C . LEU A 1 113 ? -1.146 -5.338 -6.520 1.00 98.69 113 LEU A C 1
ATOM 920 O O . LEU A 1 113 ? -0.472 -6.318 -6.811 1.00 98.69 113 LEU A O 1
ATOM 924 N N . LYS A 1 114 ? -1.175 -4.235 -7.279 1.00 98.69 114 LYS A N 1
ATOM 925 C CA . LYS A 1 114 ? -0.486 -4.131 -8.579 1.00 98.69 114 LYS A CA 1
ATOM 926 C C . LYS A 1 114 ? 0.991 -4.516 -8.496 1.00 98.69 114 LYS A C 1
ATOM 928 O O . LYS A 1 114 ? 1.480 -5.260 -9.341 1.00 98.69 114 LYS A O 1
ATOM 933 N N . HIS A 1 115 ? 1.702 -4.036 -7.475 1.00 98.56 115 HIS A N 1
ATOM 934 C CA . HIS A 1 115 ? 3.106 -4.397 -7.261 1.00 98.56 115 HIS A CA 1
ATOM 935 C C . HIS A 1 115 ? 3.278 -5.838 -6.800 1.00 98.56 115 HIS A C 1
ATOM 937 O O . HIS A 1 115 ? 4.192 -6.518 -7.257 1.00 98.56 115 HIS A O 1
ATOM 943 N N . THR A 1 116 ? 2.411 -6.326 -5.916 1.00 98.19 116 THR A N 1
ATOM 944 C CA . THR A 1 116 ? 2.452 -7.725 -5.470 1.00 98.19 116 THR A CA 1
ATOM 945 C C . THR A 1 116 ? 2.284 -8.669 -6.661 1.00 98.19 116 THR A C 1
ATOM 947 O O . THR A 1 116 ? 3.118 -9.547 -6.863 1.00 98.19 116 THR A O 1
ATOM 950 N N . ASP A 1 117 ? 1.291 -8.419 -7.512 1.00 98.25 117 ASP A N 1
ATOM 951 C CA . ASP A 1 117 ? 1.028 -9.207 -8.716 1.00 98.25 117 ASP A CA 1
ATOM 952 C C . ASP A 1 117 ? 2.177 -9.098 -9.721 1.00 98.25 117 ASP A C 1
ATOM 954 O O . ASP A 1 117 ? 2.646 -10.107 -10.248 1.00 98.25 117 ASP A O 1
ATOM 958 N N . PHE A 1 118 ? 2.684 -7.883 -9.962 1.00 97.94 118 PHE A N 1
ATOM 959 C CA . PHE A 1 118 ? 3.822 -7.678 -10.854 1.00 97.94 118 PHE A CA 1
ATOM 960 C C . PHE A 1 118 ? 5.053 -8.460 -10.383 1.00 97.94 118 PHE A C 1
ATOM 962 O O . PHE A 1 118 ? 5.672 -9.171 -11.175 1.00 97.94 118 PHE A O 1
ATOM 969 N N . THR A 1 119 ? 5.408 -8.337 -9.102 1.00 96.44 119 THR A N 1
ATOM 970 C CA . THR A 1 119 ? 6.603 -8.975 -8.532 1.00 96.44 119 THR A CA 1
ATOM 971 C C . THR A 1 119 ? 6.480 -10.491 -8.480 1.00 96.44 119 THR A C 1
ATOM 973 O O . THR A 1 119 ? 7.470 -11.175 -8.731 1.00 96.44 119 THR A O 1
ATOM 976 N N . TRP A 1 120 ? 5.281 -11.016 -8.223 1.00 96.19 120 TRP A N 1
ATOM 977 C CA . TRP A 1 120 ? 4.999 -12.447 -8.280 1.00 96.19 120 TRP A CA 1
ATOM 978 C C . TRP A 1 120 ? 5.154 -12.996 -9.702 1.00 96.19 120 TRP A C 1
ATOM 980 O O . TRP A 1 120 ? 5.872 -13.968 -9.922 1.00 96.19 120 TRP A O 1
ATOM 990 N N . ASN A 1 121 ? 4.554 -12.326 -10.687 1.00 97.19 121 ASN A N 1
ATOM 991 C CA . ASN A 1 121 ? 4.583 -12.766 -12.083 1.00 97.19 121 ASN A CA 1
ATOM 992 C C . ASN A 1 121 ? 5.951 -12.569 -12.762 1.00 97.19 121 ASN A C 1
ATOM 994 O O . ASN A 1 121 ? 6.217 -13.185 -13.791 1.00 97.19 121 ASN A O 1
ATOM 998 N N . ASN A 1 122 ? 6.824 -11.727 -12.201 1.00 96.88 122 ASN A N 1
ATOM 999 C CA . ASN A 1 122 ? 8.132 -11.387 -12.767 1.00 96.88 122 ASN A CA 1
ATOM 1000 C C . ASN A 1 122 ? 9.281 -11.639 -11.780 1.00 96.88 122 ASN A C 1
ATOM 1002 O O . ASN A 1 122 ? 10.253 -10.883 -11.772 1.00 96.88 122 ASN A O 1
ATOM 1006 N N . GLN A 1 123 ? 9.185 -12.675 -10.942 1.00 95.88 123 GLN A N 1
ATOM 1007 C CA . GLN A 1 123 ? 10.069 -12.884 -9.787 1.00 95.88 123 GLN A CA 1
ATOM 1008 C C . GLN A 1 123 ? 11.572 -12.770 -10.108 1.00 95.88 123 GLN A C 1
ATOM 1010 O O . GLN A 1 123 ? 12.286 -12.041 -9.415 1.00 95.88 123 GLN A O 1
ATOM 1015 N N . ASP A 1 124 ? 12.052 -13.421 -11.172 1.00 96.44 124 ASP A N 1
ATOM 1016 C CA . ASP A 1 124 ? 13.474 -13.398 -11.550 1.00 96.44 124 ASP A CA 1
ATOM 1017 C C . ASP A 1 124 ? 13.931 -12.009 -12.012 1.00 96.44 124 ASP A C 1
ATOM 1019 O O . ASP A 1 124 ? 14.941 -11.474 -11.541 1.00 96.44 124 ASP A O 1
ATOM 1023 N N . LYS A 1 125 ? 13.152 -11.389 -12.908 1.00 96.50 125 LYS A N 1
ATOM 1024 C CA . LYS A 1 125 ? 13.420 -10.044 -13.433 1.00 96.50 125 LYS A CA 1
ATOM 1025 C C . LYS A 1 125 ? 13.382 -9.005 -12.317 1.00 96.50 125 LYS A C 1
ATOM 1027 O O . LYS A 1 125 ? 14.286 -8.180 -12.212 1.00 96.50 125 LYS A O 1
ATOM 1032 N N . TRP A 1 126 ? 12.381 -9.094 -11.444 1.00 96.88 126 TRP A N 1
ATOM 1033 C CA . TRP A 1 126 ? 12.244 -8.263 -10.255 1.00 96.88 126 TRP A CA 1
ATOM 1034 C C . TRP A 1 126 ? 13.440 -8.421 -9.320 1.00 96.88 126 TRP A C 1
ATOM 1036 O O . TRP A 1 126 ? 14.009 -7.422 -8.882 1.00 96.88 126 TRP A O 1
ATOM 1046 N N . SER A 1 127 ? 13.857 -9.659 -9.031 1.00 96.19 127 SER A N 1
ATOM 1047 C CA . SER A 1 127 ? 14.993 -9.910 -8.146 1.00 96.19 127 SER A CA 1
ATOM 1048 C C . SER A 1 127 ? 16.282 -9.314 -8.698 1.00 96.19 127 SER A C 1
ATOM 1050 O O . SER A 1 127 ? 17.059 -8.741 -7.942 1.00 96.19 127 SER A O 1
ATOM 1052 N N . LYS A 1 128 ? 16.499 -9.393 -10.013 1.00 96.62 128 LYS A N 1
ATOM 1053 C CA . LYS A 1 128 ? 17.666 -8.783 -10.654 1.00 96.62 128 LYS A CA 1
ATOM 1054 C C . LYS A 1 128 ? 17.583 -7.255 -10.654 1.00 96.62 128 LYS A C 1
ATOM 1056 O O . LYS A 1 128 ? 18.558 -6.591 -10.320 1.00 96.62 128 LYS A O 1
ATOM 1061 N N . TRP A 1 129 ? 16.417 -6.698 -10.982 1.00 97.19 129 TRP A N 1
ATOM 1062 C CA . TRP A 1 129 ? 16.197 -5.253 -11.042 1.00 97.19 129 TRP A CA 1
ATOM 1063 C C . TRP A 1 129 ? 16.327 -4.580 -9.673 1.00 97.19 129 TRP A C 1
ATOM 1065 O O . TRP A 1 129 ? 16.997 -3.555 -9.571 1.00 97.19 129 TRP A O 1
ATOM 1075 N N . LYS A 1 130 ? 15.750 -5.162 -8.612 1.00 95.94 130 LYS A N 1
ATOM 1076 C CA . LYS A 1 130 ? 15.794 -4.593 -7.252 1.00 95.94 130 LYS A CA 1
ATOM 1077 C C . LYS A 1 130 ? 17.188 -4.643 -6.616 1.00 95.94 130 LYS A C 1
ATOM 1079 O O . LYS A 1 130 ? 17.437 -3.917 -5.663 1.00 95.94 130 LYS A O 1
ATOM 1084 N N . SER A 1 131 ? 18.058 -5.535 -7.093 1.00 95.81 131 SER A N 1
ATOM 1085 C CA . SER A 1 131 ? 19.440 -5.671 -6.617 1.00 95.81 131 SER A CA 1
ATOM 1086 C C . SER A 1 131 ? 20.402 -4.680 -7.276 1.00 95.81 131 SER A C 1
ATOM 1088 O O . SER A 1 131 ? 21.520 -4.518 -6.794 1.00 95.81 131 SER A O 1
ATOM 1090 N N . ASP A 1 132 ? 19.991 -4.019 -8.361 1.00 96.38 132 ASP A N 1
ATOM 1091 C CA . ASP A 1 132 ? 20.762 -2.943 -8.980 1.00 96.38 132 ASP A CA 1
ATOM 1092 C C . ASP A 1 132 ? 20.632 -1.665 -8.139 1.00 96.38 132 ASP A C 1
ATOM 1094 O O . ASP A 1 132 ? 19.530 -1.154 -7.913 1.00 96.38 132 ASP A O 1
ATOM 1098 N N . SER A 1 133 ? 21.769 -1.128 -7.691 1.00 96.38 133 SER A N 1
ATOM 1099 C CA . SER A 1 133 ? 21.822 0.014 -6.777 1.00 96.38 133 SER A CA 1
ATOM 1100 C C . SER A 1 133 ? 21.144 1.266 -7.333 1.00 96.38 133 SER A C 1
ATOM 1102 O O . SER A 1 133 ? 20.604 2.058 -6.555 1.00 96.38 133 SER A O 1
ATOM 1104 N N . LYS A 1 134 ? 21.093 1.427 -8.663 1.00 96.12 134 LYS A N 1
ATOM 1105 C CA . LYS A 1 134 ? 20.407 2.556 -9.312 1.00 96.12 134 LYS A CA 1
ATOM 1106 C C . LYS A 1 134 ? 18.895 2.547 -9.068 1.00 96.12 134 LYS A C 1
ATOM 1108 O O . LYS A 1 134 ? 18.258 3.594 -9.114 1.00 96.12 134 LYS A O 1
ATOM 1113 N N . ASN A 1 135 ? 18.326 1.377 -8.776 1.00 96.75 135 ASN A N 1
ATOM 1114 C CA . ASN A 1 135 ? 16.895 1.186 -8.563 1.00 96.75 135 ASN A CA 1
ATOM 1115 C C . ASN A 1 135 ? 16.509 1.194 -7.080 1.00 96.75 135 ASN A C 1
ATOM 1117 O O . ASN A 1 135 ? 15.321 1.126 -6.773 1.00 96.75 135 ASN A O 1
ATOM 1121 N N . ASN A 1 136 ? 17.472 1.301 -6.155 1.00 96.12 136 ASN A N 1
ATOM 1122 C CA . ASN A 1 136 ? 17.242 1.168 -4.711 1.00 96.12 136 ASN A CA 1
ATOM 1123 C C . ASN A 1 136 ? 16.104 2.052 -4.190 1.00 96.12 136 ASN A C 1
ATOM 1125 O O . ASN A 1 136 ? 15.285 1.594 -3.395 1.00 96.12 136 ASN A O 1
ATOM 1129 N N . LEU A 1 137 ? 16.033 3.309 -4.640 1.00 97.19 137 LEU A N 1
ATOM 1130 C CA . LEU A 1 137 ? 14.972 4.228 -4.227 1.00 97.19 137 LEU A CA 1
ATOM 1131 C C . LEU A 1 137 ? 13.593 3.721 -4.671 1.00 97.19 137 LEU A C 1
ATOM 1133 O O . LEU A 1 137 ? 12.683 3.607 -3.851 1.00 97.19 137 LEU A O 1
ATOM 1137 N N . LEU A 1 138 ? 13.450 3.380 -5.953 1.00 98.19 138 LEU A N 1
ATOM 1138 C CA . LEU A 1 138 ? 12.188 2.925 -6.535 1.00 98.19 138 LEU A CA 1
ATOM 1139 C C . LEU A 1 138 ? 11.763 1.573 -5.946 1.00 98.19 138 LEU A C 1
ATOM 1141 O O . LEU A 1 138 ? 10.618 1.408 -5.528 1.00 98.19 138 LEU A O 1
ATOM 1145 N N . ALA A 1 139 ? 12.704 0.634 -5.826 1.00 98.00 139 ALA A N 1
ATOM 1146 C CA . ALA A 1 139 ? 12.488 -0.660 -5.190 1.00 98.00 139 ALA A CA 1
ATOM 1147 C C . ALA A 1 139 ? 12.071 -0.514 -3.719 1.00 98.00 139 ALA A C 1
ATOM 1149 O O . ALA A 1 139 ? 11.166 -1.213 -3.263 1.00 98.00 139 ALA A O 1
ATOM 1150 N N . SER A 1 140 ? 12.678 0.424 -2.983 1.00 98.19 140 SER A N 1
ATOM 1151 C CA . SER A 1 140 ? 12.306 0.728 -1.599 1.00 98.19 140 SER A CA 1
ATOM 1152 C C . SER A 1 140 ? 10.883 1.275 -1.497 1.00 98.19 140 SER A C 1
ATOM 1154 O O . SER A 1 140 ? 10.126 0.833 -0.634 1.00 98.19 140 SER A O 1
ATOM 1156 N N . LEU A 1 141 ? 10.476 2.180 -2.393 1.00 98.62 141 LEU A N 1
ATOM 1157 C CA . LEU A 1 141 ? 9.104 2.699 -2.420 1.00 98.62 141 LEU A CA 1
ATOM 1158 C C . LEU A 1 141 ? 8.085 1.587 -2.699 1.00 98.62 141 LEU A C 1
ATOM 1160 O O . LEU A 1 141 ? 7.097 1.475 -1.974 1.00 98.62 141 LEU A O 1
ATOM 1164 N N . ILE A 1 142 ? 8.356 0.716 -3.676 1.00 98.50 142 ILE A N 1
ATOM 1165 C CA . ILE A 1 142 ? 7.532 -0.473 -3.954 1.00 98.50 142 ILE A CA 1
ATOM 1166 C C . ILE A 1 142 ? 7.448 -1.371 -2.713 1.00 98.50 142 ILE A C 1
ATOM 1168 O O . ILE A 1 142 ? 6.359 -1.790 -2.314 1.00 98.50 142 ILE A O 1
ATOM 1172 N N . GLY A 1 143 ? 8.585 -1.639 -2.065 1.00 98.50 143 GLY A N 1
ATOM 1173 C CA . GLY A 1 143 ? 8.660 -2.450 -0.849 1.00 98.50 143 GLY A CA 1
ATOM 1174 C C . GLY A 1 143 ? 7.843 -1.868 0.307 1.00 98.50 143 GLY A C 1
ATOM 1175 O O . GLY A 1 143 ? 7.142 -2.595 1.009 1.00 98.50 143 GLY A O 1
ATOM 1176 N N . GLN A 1 144 ? 7.872 -0.549 0.492 1.00 98.56 144 GLN A N 1
ATOM 1177 C CA . GLN A 1 144 ? 7.091 0.124 1.532 1.00 98.56 144 GLN A CA 1
ATOM 1178 C C . GLN A 1 144 ? 5.585 0.053 1.249 1.00 98.56 144 GLN A C 1
ATOM 1180 O O . GLN A 1 144 ? 4.816 -0.293 2.147 1.00 98.56 144 GLN A O 1
ATOM 1185 N N . VAL A 1 145 ? 5.160 0.318 0.008 1.00 98.75 145 VAL A N 1
ATOM 1186 C CA . VAL A 1 145 ? 3.745 0.224 -0.393 1.00 98.75 145 VAL A CA 1
ATOM 1187 C C . VAL A 1 145 ? 3.225 -1.205 -0.231 1.00 98.75 145 VAL A C 1
ATOM 1189 O O . VAL A 1 145 ? 2.190 -1.412 0.400 1.00 98.75 145 VAL A O 1
ATOM 1192 N N . THR A 1 146 ? 3.964 -2.205 -0.720 1.00 98.62 146 THR A N 1
ATOM 1193 C CA . THR A 1 146 ? 3.590 -3.627 -0.585 1.00 98.62 146 THR A CA 1
ATOM 1194 C C . THR A 1 146 ? 3.571 -4.092 0.875 1.00 98.62 146 THR A C 1
ATOM 1196 O O . THR A 1 146 ? 2.716 -4.890 1.254 1.00 98.62 146 THR A O 1
ATOM 1199 N N . THR A 1 147 ? 4.434 -3.538 1.733 1.00 98.44 147 THR A N 1
ATOM 1200 C CA . THR A 1 147 ? 4.417 -3.802 3.182 1.00 98.44 147 THR A CA 1
ATOM 1201 C C . THR A 1 147 ? 3.166 -3.249 3.864 1.00 98.44 147 THR A C 1
ATOM 1203 O O . THR A 1 147 ? 2.598 -3.907 4.735 1.00 98.44 147 THR A O 1
ATOM 1206 N N . PHE A 1 148 ? 2.721 -2.038 3.520 1.00 98.56 148 PHE A N 1
ATOM 1207 C CA . PHE A 1 148 ? 1.455 -1.533 4.056 1.00 98.56 148 PHE A CA 1
ATOM 1208 C C . PHE A 1 148 ? 0.271 -2.318 3.506 1.00 98.56 148 PHE A C 1
ATOM 1210 O O . PHE A 1 148 ? -0.613 -2.695 4.271 1.00 98.56 148 PHE A O 1
ATOM 1217 N N . TYR A 1 149 ? 0.291 -2.638 2.214 1.00 98.75 149 TYR A N 1
ATOM 1218 C CA . TYR A 1 149 ? -0.721 -3.477 1.593 1.00 98.75 149 TYR A CA 1
ATOM 1219 C C . TYR A 1 149 ? -0.881 -4.823 2.291 1.00 98.75 149 TYR A C 1
ATOM 1221 O O . TYR A 1 149 ? -2.000 -5.167 2.655 1.00 98.75 149 TYR A O 1
ATOM 1229 N N . SER A 1 150 ? 0.204 -5.551 2.564 1.00 98.12 150 SER A N 1
ATOM 1230 C CA . SER A 1 150 ? 0.116 -6.853 3.236 1.00 98.12 150 SER A CA 1
ATOM 1231 C C . SER A 1 150 ? -0.503 -6.758 4.636 1.00 98.12 150 SER A C 1
ATOM 1233 O O . SER A 1 150 ? -1.207 -7.671 5.065 1.00 98.12 150 SER A O 1
ATOM 1235 N N . LYS A 1 151 ? -0.302 -5.631 5.332 1.00 97.75 151 LYS A N 1
ATOM 1236 C CA . LYS A 1 151 ? -0.924 -5.362 6.635 1.00 97.75 151 LYS A CA 1
ATOM 1237 C C . LYS A 1 151 ? -2.421 -5.087 6.523 1.00 97.75 151 LYS A C 1
ATOM 1239 O O . LYS A 1 151 ? -3.162 -5.513 7.406 1.00 97.75 151 LYS A O 1
ATOM 1244 N N . ILE A 1 152 ? -2.863 -4.380 5.478 1.00 98.31 152 ILE A N 1
ATOM 1245 C CA . ILE A 1 152 ? -4.243 -3.876 5.382 1.00 98.31 152 ILE A CA 1
ATOM 1246 C C . ILE A 1 152 ? -5.152 -4.660 4.422 1.00 98.31 152 ILE A C 1
ATOM 1248 O O . ILE A 1 152 ? -6.365 -4.465 4.444 1.00 98.31 152 ILE A O 1
ATOM 1252 N N . SER A 1 153 ? -4.600 -5.523 3.566 1.00 98.06 153 SER A N 1
ATOM 1253 C CA . SER A 1 153 ? -5.305 -6.131 2.425 1.00 98.06 153 SER A CA 1
ATOM 1254 C C . SER A 1 153 ? -6.560 -6.905 2.827 1.00 98.06 153 SER A C 1
ATOM 1256 O O . SER A 1 153 ? -7.578 -6.818 2.137 1.00 98.06 153 SER A O 1
ATOM 1258 N N . LYS A 1 154 ? -6.494 -7.600 3.969 1.00 97.69 154 LYS A N 1
ATOM 1259 C CA . LYS A 1 154 ? -7.576 -8.425 4.523 1.00 97.69 154 LYS A CA 1
ATOM 1260 C C . LYS A 1 154 ? -8.782 -7.637 5.037 1.00 97.69 154 LYS A C 1
ATOM 1262 O O . LYS A 1 154 ? -9.839 -8.229 5.201 1.00 97.69 154 LYS A O 1
ATOM 1267 N N . TYR A 1 155 ? -8.630 -6.342 5.306 1.00 98.31 155 TYR A N 1
ATOM 1268 C CA . TYR A 1 155 ? -9.718 -5.508 5.812 1.00 98.31 155 TYR A CA 1
ATOM 1269 C C . TYR A 1 155 ? -10.491 -4.897 4.642 1.00 98.31 155 TYR A C 1
ATOM 1271 O O . TYR A 1 155 ? -9.901 -4.482 3.636 1.00 98.31 155 TYR A O 1
ATOM 1279 N N . ALA A 1 156 ? -11.814 -4.820 4.758 1.00 97.69 156 ALA A N 1
ATOM 1280 C CA . ALA A 1 156 ? -12.678 -4.248 3.732 1.00 97.69 156 ALA A CA 1
ATOM 1281 C C . ALA A 1 156 ? -12.686 -2.713 3.767 1.00 97.69 156 ALA A C 1
ATOM 1283 O O . ALA A 1 156 ? -12.856 -2.078 2.728 1.00 97.69 156 ALA A O 1
ATOM 1284 N N . SER A 1 157 ? -12.479 -2.110 4.942 1.00 98.38 157 SER A N 1
ATOM 1285 C CA . SER A 1 157 ? -12.565 -0.659 5.138 1.00 98.38 157 SER A CA 1
ATOM 1286 C C . SER A 1 157 ? -11.602 -0.139 6.208 1.00 98.38 157 SER A C 1
ATOM 1288 O O . SER A 1 157 ? -11.079 -0.903 7.020 1.00 98.38 157 SER A O 1
ATOM 1290 N N . VAL A 1 158 ? -11.423 1.187 6.243 1.00 98.31 158 VAL A N 1
ATOM 1291 C CA . VAL A 1 158 ? -10.677 1.885 7.305 1.00 98.31 158 VAL A CA 1
ATOM 1292 C C . VAL A 1 158 ? -11.316 1.661 8.675 1.00 98.31 158 VAL A C 1
ATOM 1294 O O . VAL A 1 158 ? -10.594 1.443 9.637 1.00 98.31 158 VAL A O 1
ATOM 1297 N N . VAL A 1 159 ? -12.650 1.655 8.761 1.00 98.31 159 VAL A N 1
ATOM 1298 C CA . VAL A 1 159 ? -13.380 1.446 10.025 1.00 98.31 159 VAL A CA 1
ATOM 1299 C C . VAL A 1 159 ? -13.107 0.054 10.595 1.00 98.31 159 VAL A C 1
ATOM 1301 O O . VAL A 1 159 ? -12.871 -0.107 11.791 1.00 98.31 159 VAL A O 1
ATOM 1304 N N . GLU A 1 160 ? -13.111 -0.966 9.738 1.00 98.38 160 GLU A N 1
ATOM 1305 C CA . GLU A 1 160 ? -12.771 -2.329 10.150 1.00 98.38 160 GLU A CA 1
ATOM 1306 C C . GLU A 1 160 ? -11.302 -2.434 10.576 1.00 98.38 160 GLU A C 1
ATOM 1308 O O . GLU A 1 160 ? -10.999 -3.019 11.616 1.00 98.38 160 GLU A O 1
ATOM 1313 N N . LEU A 1 161 ? -10.400 -1.829 9.798 1.00 98.25 161 LEU A N 1
ATOM 1314 C CA . LEU A 1 161 ? -8.980 -1.755 10.121 1.00 98.25 161 LEU A CA 1
ATOM 1315 C C . LEU A 1 161 ? -8.749 -1.090 11.487 1.00 98.25 161 LEU A C 1
ATOM 1317 O O . LEU A 1 161 ? -7.982 -1.619 12.282 1.00 98.25 161 LEU A O 1
ATOM 1321 N N . GLU A 1 162 ? -9.412 0.034 11.762 1.00 98.38 162 GLU A N 1
ATOM 1322 C CA . GLU A 1 162 ? -9.317 0.787 13.017 1.00 98.38 162 GLU A CA 1
ATOM 1323 C C . GLU A 1 162 ? -9.797 -0.047 14.207 1.00 98.38 162 GLU A C 1
ATOM 1325 O O . GLU A 1 162 ? -9.087 -0.178 15.204 1.00 98.38 162 GLU A O 1
ATOM 1330 N N . LYS A 1 163 ? -10.956 -0.705 14.073 1.00 98.19 163 LYS A N 1
ATOM 1331 C CA . LYS A 1 163 ? -11.516 -1.584 15.111 1.00 98.19 163 LYS A CA 1
ATOM 1332 C C . LYS A 1 163 ? -10.571 -2.730 15.484 1.00 98.19 163 LYS A C 1
ATOM 1334 O O . LYS A 1 163 ? -10.512 -3.149 16.638 1.00 98.19 163 LYS A O 1
ATOM 1339 N N . GLU A 1 164 ? -9.858 -3.260 14.500 1.00 97.56 164 GLU A N 1
ATOM 1340 C CA . GLU A 1 164 ? -8.974 -4.415 14.650 1.00 97.56 164 GLU A CA 1
ATOM 1341 C C . GLU A 1 164 ? -7.503 -4.020 14.843 1.00 97.56 164 GLU A C 1
ATOM 1343 O O . GLU A 1 164 ? -6.640 -4.896 14.970 1.00 97.56 164 GLU A O 1
ATOM 1348 N N . PHE A 1 165 ? -7.200 -2.720 14.862 1.00 97.62 165 PHE A N 1
ATOM 1349 C CA . PHE A 1 165 ? -5.836 -2.213 14.806 1.00 97.62 165 PHE A CA 1
ATOM 1350 C C . PHE A 1 165 ? -5.012 -2.690 15.999 1.00 97.62 165 PHE A C 1
ATOM 1352 O O . PHE A 1 165 ? -4.036 -3.414 15.806 1.00 97.62 165 PHE A O 1
ATOM 1359 N N . GLU A 1 166 ? -5.432 -2.365 17.223 1.00 96.00 166 GLU A N 1
ATOM 1360 C CA . GLU A 1 166 ? -4.670 -2.716 18.429 1.00 96.00 166 GLU A CA 1
ATOM 1361 C C . GLU A 1 166 ? -4.599 -4.231 18.645 1.00 96.00 166 GLU A C 1
ATOM 1363 O O . GLU A 1 166 ? -3.554 -4.778 18.996 1.00 96.00 166 GLU A O 1
ATOM 1368 N N . ASN A 1 167 ? -5.697 -4.932 18.359 1.00 94.12 167 ASN A N 1
ATOM 1369 C CA . ASN A 1 167 ? -5.828 -6.348 18.682 1.00 94.12 167 ASN A CA 1
ATOM 1370 C C . ASN A 1 167 ? -5.195 -7.282 17.652 1.00 94.12 167 ASN A C 1
ATOM 1372 O O . ASN A 1 167 ? -4.837 -8.397 18.018 1.00 94.12 167 ASN A O 1
ATOM 1376 N N . LYS A 1 168 ? -5.084 -6.890 16.375 1.00 94.31 168 LYS A N 1
ATOM 1377 C CA . LYS A 1 168 ? -4.596 -7.777 15.301 1.00 94.31 168 LYS A CA 1
ATOM 1378 C C . LYS A 1 168 ? -3.392 -7.238 14.545 1.00 94.31 168 LYS A C 1
ATOM 1380 O O . LYS A 1 168 ? -2.561 -8.036 14.124 1.00 94.31 168 LYS A O 1
ATOM 1385 N N . LEU A 1 169 ? -3.301 -5.930 14.321 1.00 94.94 169 LEU A N 1
ATOM 1386 C CA . LEU A 1 169 ? -2.240 -5.348 13.491 1.00 94.94 169 LEU A CA 1
ATOM 1387 C C . LEU A 1 169 ? -1.075 -4.834 14.345 1.00 94.94 169 LEU A C 1
ATOM 1389 O O . LEU A 1 169 ? 0.086 -5.071 14.015 1.00 94.94 169 LEU A O 1
ATOM 1393 N N . ASN A 1 170 ? -1.378 -4.172 15.460 1.00 95.88 170 ASN A N 1
ATOM 1394 C CA . ASN A 1 170 ? -0.417 -3.492 16.322 1.00 95.88 170 ASN A CA 1
ATOM 1395 C C . ASN A 1 170 ? -0.096 -4.257 17.619 1.00 95.88 170 ASN A C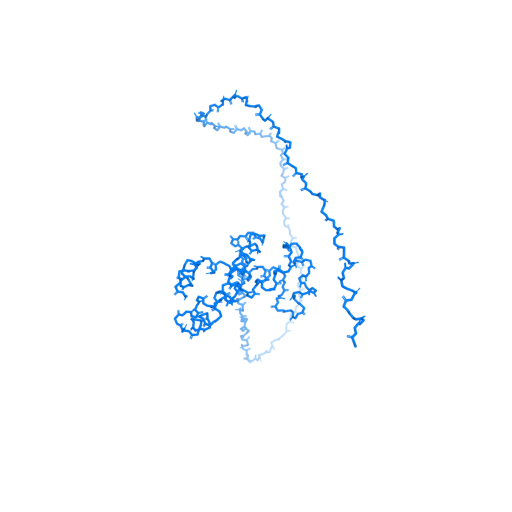 1
ATOM 1397 O O . ASN A 1 170 ? 0.370 -3.665 18.588 1.00 95.88 170 ASN A O 1
ATOM 1401 N N . GLN A 1 171 ? -0.268 -5.584 17.633 1.00 92.69 171 GLN A N 1
ATOM 1402 C CA . GLN A 1 171 ? 0.001 -6.428 18.811 1.00 92.69 171 GLN A CA 1
ATOM 1403 C C . GLN A 1 171 ? 1.418 -6.229 19.380 1.00 92.69 171 GLN A C 1
ATOM 1405 O O . GLN A 1 171 ? 1.610 -6.166 20.592 1.00 92.69 171 GLN A O 1
ATOM 1410 N N . ASN A 1 172 ? 2.404 -6.057 18.496 1.00 92.00 172 ASN A N 1
ATOM 1411 C CA . ASN A 1 172 ? 3.807 -5.844 18.866 1.00 92.00 172 ASN A CA 1
ATOM 1412 C C . ASN A 1 172 ? 4.154 -4.369 19.139 1.00 92.00 172 ASN A C 1
ATOM 1414 O O . ASN A 1 172 ? 5.326 -4.045 19.310 1.00 92.00 172 ASN A O 1
ATOM 1418 N N . ARG A 1 173 ? 3.162 -3.467 19.152 1.00 92.00 173 ARG A N 1
ATOM 1419 C CA . ARG A 1 173 ? 3.322 -2.021 19.392 1.00 92.00 173 ARG A CA 1
ATOM 1420 C C . ARG A 1 173 ? 4.363 -1.355 18.487 1.00 92.00 173 ARG A C 1
ATOM 1422 O O . ARG A 1 173 ? 5.136 -0.502 18.915 1.00 92.00 173 ARG A O 1
ATOM 1429 N N . ASN A 1 174 ? 4.358 -1.735 17.210 1.00 93.38 174 ASN A N 1
ATOM 1430 C CA . ASN A 1 174 ? 5.204 -1.119 16.180 1.00 93.38 174 ASN A CA 1
ATOM 1431 C C . ASN A 1 174 ? 4.808 0.341 15.894 1.00 93.38 174 ASN A C 1
ATOM 1433 O O . ASN A 1 174 ? 5.587 1.110 15.325 1.00 93.38 174 ASN A O 1
ATOM 1437 N N . TYR A 1 175 ? 3.580 0.701 16.258 1.00 96.25 175 TYR A N 1
ATOM 1438 C CA . TYR A 1 175 ? 3.005 2.029 16.142 1.00 96.25 175 TYR A CA 1
ATOM 1439 C C . TYR A 1 175 ? 2.466 2.451 17.513 1.00 96.25 175 TYR A C 1
ATOM 1441 O O . TYR A 1 175 ? 1.980 1.624 18.285 1.00 96.25 175 TYR A O 1
ATOM 1449 N N . LYS A 1 176 ? 2.554 3.741 17.821 1.00 96.00 176 LYS A N 1
ATOM 1450 C CA . LYS A 1 176 ? 2.051 4.348 19.057 1.00 96.00 176 LYS A CA 1
ATOM 1451 C C . LYS A 1 176 ? 0.534 4.487 19.053 1.00 96.00 176 LYS A C 1
ATOM 1453 O O . LYS A 1 176 ? -0.061 4.455 20.122 1.00 96.00 176 LYS A O 1
ATOM 1458 N N . SER A 1 177 ? -0.065 4.682 17.879 1.00 96.88 177 SER A N 1
ATOM 1459 C CA . SER A 1 177 ? -1.512 4.786 17.697 1.00 96.88 177 SER A CA 1
ATOM 1460 C C . SER A 1 177 ? -1.923 4.447 16.265 1.00 96.88 177 SER A C 1
ATOM 1462 O O . SER A 1 177 ? -1.078 4.332 15.365 1.00 96.88 177 SER A O 1
ATOM 1464 N N . PHE A 1 178 ? -3.234 4.330 16.049 1.00 97.50 178 PHE A N 1
ATOM 1465 C CA . PHE A 1 178 ? -3.811 4.198 14.716 1.00 97.50 178 PHE A CA 1
ATOM 1466 C C . PHE A 1 178 ? -3.513 5.422 13.840 1.00 97.50 178 PHE A C 1
ATOM 1468 O O . PHE A 1 178 ? -3.178 5.275 12.666 1.00 97.50 178 PHE A O 1
ATOM 1475 N N . GLU A 1 179 ? -3.543 6.629 14.407 1.00 97.31 179 GLU A N 1
ATOM 1476 C CA . GLU A 1 179 ? -3.182 7.861 13.701 1.00 97.31 179 GLU A CA 1
ATOM 1477 C C . GLU A 1 179 ? -1.746 7.800 13.183 1.00 97.31 179 GLU A C 1
ATOM 1479 O O . GLU A 1 179 ? -1.541 8.035 11.998 1.00 97.31 179 GLU A O 1
ATOM 1484 N N . GLU A 1 180 ? -0.767 7.395 14.001 1.00 97.25 180 GLU A N 1
ATOM 1485 C CA . GLU A 1 180 ? 0.624 7.271 13.534 1.00 97.25 180 GLU A CA 1
ATOM 1486 C C . GLU A 1 180 ? 0.747 6.248 12.392 1.00 97.25 180 GLU A C 1
ATOM 1488 O O . GLU A 1 180 ? 1.526 6.434 11.453 1.00 97.25 180 GLU A O 1
ATOM 1493 N N . PHE A 1 181 ? -0.018 5.154 12.449 1.00 98.12 181 PHE A N 1
ATOM 1494 C CA . PHE A 1 181 ? -0.064 4.180 11.362 1.00 98.12 181 PHE A CA 1
ATOM 1495 C C . PHE A 1 181 ? -0.584 4.807 10.061 1.00 98.12 181 PHE A C 1
ATOM 1497 O O . PHE A 1 181 ? 0.044 4.645 9.011 1.00 98.12 181 PHE A O 1
ATOM 1504 N N . ILE A 1 182 ? -1.693 5.546 10.133 1.00 98.25 182 ILE A N 1
ATOM 1505 C CA . ILE A 1 182 ? -2.298 6.231 8.986 1.00 98.25 182 ILE A CA 1
ATOM 1506 C C . ILE A 1 182 ? -1.373 7.319 8.432 1.00 98.25 182 ILE A C 1
ATOM 1508 O O . ILE A 1 182 ? -1.213 7.404 7.216 1.00 98.25 182 ILE A O 1
ATOM 1512 N N . GLU A 1 183 ? -0.730 8.107 9.295 1.00 98.00 183 GLU A N 1
ATOM 1513 C CA . GLU A 1 183 ? 0.239 9.135 8.901 1.00 98.00 183 GLU A CA 1
ATOM 1514 C C . GLU A 1 183 ? 1.409 8.512 8.132 1.00 98.00 183 GLU A C 1
ATOM 1516 O O . GLU A 1 183 ? 1.727 8.942 7.024 1.00 98.00 183 GLU A O 1
ATOM 1521 N N . LYS A 1 184 ? 2.009 7.435 8.657 1.00 98.12 184 LYS A N 1
ATOM 1522 C CA . LYS A 1 184 ? 3.104 6.736 7.964 1.00 98.12 184 LYS A CA 1
ATOM 1523 C C . LYS A 1 184 ? 2.657 6.150 6.626 1.00 98.12 184 LYS A C 1
ATOM 1525 O O . LYS A 1 184 ? 3.407 6.232 5.656 1.00 98.12 184 LYS A O 1
ATOM 1530 N N . MET A 1 185 ? 1.452 5.587 6.563 1.00 98.38 185 MET A N 1
ATOM 1531 C CA . MET A 1 185 ? 0.883 5.080 5.314 1.00 98.38 185 MET A CA 1
ATOM 1532 C C . MET A 1 185 ? 0.708 6.211 4.288 1.00 98.38 185 MET A C 1
ATOM 1534 O O . MET A 1 185 ? 1.090 6.049 3.132 1.00 98.38 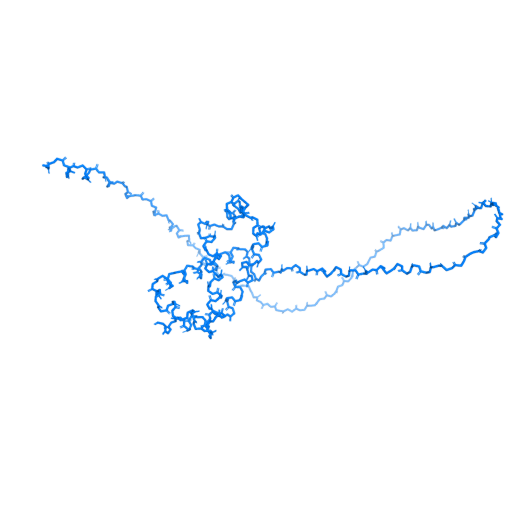185 MET A O 1
ATOM 1538 N N . ASP A 1 186 ? 0.207 7.379 4.704 1.00 98.69 186 ASP A N 1
ATOM 1539 C CA . ASP A 1 186 ? 0.033 8.550 3.831 1.00 98.69 186 ASP A CA 1
ATOM 1540 C C . ASP A 1 186 ? 1.346 9.127 3.326 1.00 98.69 186 ASP A C 1
ATOM 1542 O O . ASP A 1 186 ? 1.480 9.426 2.139 1.00 98.69 186 ASP A O 1
ATOM 1546 N N . MET A 1 187 ? 2.352 9.210 4.194 1.00 98.38 187 MET A N 1
ATOM 1547 C CA . MET A 1 187 ? 3.695 9.618 3.800 1.00 98.38 187 MET A CA 1
ATOM 1548 C C . MET A 1 187 ? 4.281 8.667 2.753 1.00 98.38 187 MET A C 1
ATOM 1550 O O . MET A 1 187 ? 4.861 9.121 1.765 1.00 98.38 187 MET A O 1
ATOM 1554 N N . THR A 1 188 ? 4.126 7.353 2.945 1.00 98.44 188 THR A N 1
ATOM 1555 C CA . THR A 1 188 ? 4.595 6.347 1.985 1.00 98.44 188 THR A CA 1
ATOM 1556 C C . THR A 1 188 ? 3.876 6.480 0.648 1.00 98.44 188 THR A C 1
ATOM 1558 O O . THR A 1 188 ? 4.541 6.528 -0.386 1.00 98.44 188 THR A O 1
ATOM 1561 N N . ILE A 1 189 ? 2.545 6.586 0.646 1.00 98.56 189 ILE A N 1
ATOM 1562 C CA . ILE A 1 189 ? 1.778 6.732 -0.595 1.00 98.56 189 ILE A CA 1
ATOM 1563 C C . ILE A 1 189 ? 2.097 8.046 -1.294 1.00 98.56 189 ILE A C 1
ATOM 1565 O O . ILE A 1 189 ? 2.246 8.052 -2.508 1.00 98.56 189 ILE A O 1
ATOM 1569 N N . THR A 1 190 ? 2.284 9.139 -0.559 1.00 98.62 190 THR A N 1
ATOM 1570 C CA . THR A 1 190 ? 2.671 10.430 -1.143 1.00 98.62 190 THR A CA 1
ATOM 1571 C C . THR A 1 190 ? 4.001 10.327 -1.887 1.00 98.62 190 THR A C 1
ATOM 1573 O O . THR A 1 190 ? 4.047 10.613 -3.080 1.00 98.62 190 THR A O 1
ATOM 1576 N N . LYS A 1 191 ? 5.048 9.804 -1.237 1.00 98.69 191 LYS A N 1
ATOM 1577 C CA . LYS A 1 191 ? 6.364 9.607 -1.874 1.00 98.69 191 LYS A CA 1
ATOM 1578 C C . LYS A 1 191 ? 6.310 8.642 -3.053 1.00 98.69 191 LYS A C 1
ATOM 1580 O O . LYS A 1 191 ? 7.012 8.814 -4.044 1.00 98.69 191 LYS A O 1
ATOM 1585 N N . TYR A 1 192 ? 5.487 7.604 -2.945 1.00 98.75 192 TYR A N 1
ATOM 1586 C CA . TYR A 1 192 ? 5.265 6.683 -4.048 1.00 98.75 192 TYR A CA 1
ATOM 1587 C C . TYR A 1 192 ? 4.601 7.387 -5.238 1.00 98.75 192 TYR A C 1
ATOM 1589 O O . TYR A 1 192 ? 5.052 7.212 -6.366 1.00 98.75 192 TYR A O 1
ATOM 1597 N N . LEU A 1 193 ? 3.565 8.197 -5.003 1.00 98.62 193 LEU A N 1
ATOM 1598 C CA . LEU A 1 193 ? 2.849 8.916 -6.056 1.00 98.62 193 LEU A CA 1
ATOM 1599 C C . LEU A 1 193 ? 3.752 9.913 -6.790 1.00 98.62 193 LEU A C 1
ATOM 1601 O O . LEU A 1 193 ? 3.667 9.997 -8.011 1.00 98.62 193 LEU A O 1
ATOM 1605 N N . GLU A 1 194 ? 4.658 10.586 -6.078 1.00 98.56 194 GLU A N 1
ATOM 1606 C CA . GLU A 1 194 ? 5.681 11.467 -6.665 1.00 98.56 194 GLU A CA 1
ATOM 1607 C C . GLU A 1 194 ? 6.608 10.739 -7.652 1.00 98.56 194 GLU A C 1
ATOM 1609 O O . GLU A 1 194 ? 7.105 11.345 -8.596 1.00 98.56 194 GLU A O 1
ATOM 1614 N N . GLN A 1 195 ? 6.843 9.439 -7.449 1.00 98.56 195 GLN A N 1
ATOM 1615 C CA . GLN A 1 195 ? 7.727 8.614 -8.281 1.00 98.56 195 GLN A CA 1
ATOM 1616 C C . GLN A 1 195 ? 6.969 7.593 -9.138 1.00 98.56 195 GLN A C 1
ATOM 1618 O O . GLN A 1 195 ? 7.592 6.753 -9.786 1.00 98.56 195 GLN A O 1
ATOM 1623 N N . LYS A 1 196 ? 5.632 7.638 -9.149 1.00 98.38 196 LYS A N 1
ATOM 1624 C CA . LYS A 1 196 ? 4.780 6.589 -9.720 1.00 98.38 196 LYS A CA 1
ATOM 1625 C C . LYS A 1 196 ? 5.129 6.305 -11.179 1.00 98.38 196 LYS A C 1
ATOM 1627 O O . LYS A 1 196 ? 5.299 5.147 -11.547 1.00 98.38 196 LYS A O 1
ATOM 1632 N N . ASP A 1 197 ? 5.256 7.345 -11.994 1.00 98.25 197 ASP A N 1
ATOM 1633 C CA . ASP A 1 197 ? 5.513 7.175 -13.425 1.00 98.25 197 ASP A CA 1
ATOM 1634 C C . ASP A 1 197 ? 6.933 6.648 -13.675 1.00 98.25 197 ASP A C 1
ATOM 1636 O O . ASP A 1 197 ? 7.110 5.719 -14.458 1.00 98.25 197 ASP A O 1
ATOM 1640 N N . SER A 1 198 ? 7.933 7.139 -12.935 1.00 98.19 198 SER A N 1
ATOM 1641 C CA . SER A 1 198 ? 9.304 6.606 -12.965 1.00 98.19 198 SER A CA 1
ATOM 1642 C C . SER A 1 198 ? 9.349 5.119 -12.605 1.00 98.19 198 SER A C 1
ATOM 1644 O O . SER A 1 198 ? 10.039 4.343 -13.265 1.00 98.19 198 SER A O 1
ATOM 1646 N N . ILE A 1 199 ? 8.585 4.713 -11.585 1.00 98.44 199 ILE A N 1
ATOM 1647 C CA . ILE A 1 199 ? 8.452 3.316 -11.168 1.00 98.44 199 ILE A CA 1
ATOM 1648 C C . ILE A 1 199 ? 7.877 2.481 -12.312 1.00 98.44 199 ILE A C 1
ATOM 1650 O O . ILE A 1 199 ? 8.526 1.539 -12.757 1.00 98.44 199 ILE A O 1
ATOM 1654 N N . TRP A 1 200 ? 6.689 2.818 -12.817 1.00 98.12 200 TRP A N 1
ATOM 1655 C CA . TRP A 1 200 ? 6.028 1.988 -13.828 1.00 98.12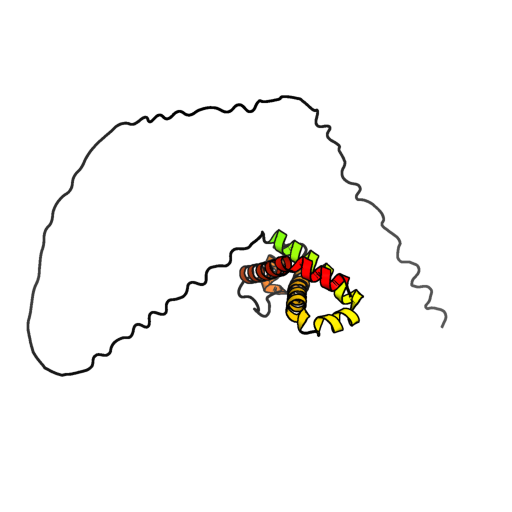 200 TRP A CA 1
ATOM 1656 C C . TRP A 1 200 ? 6.755 1.984 -15.168 1.00 98.12 200 TRP A C 1
ATOM 1658 O O . TRP A 1 200 ? 6.814 0.939 -15.808 1.00 98.12 200 TRP A O 1
ATOM 1668 N N . ASN A 1 201 ? 7.382 3.092 -15.563 1.00 97.69 201 ASN A N 1
ATOM 1669 C CA . ASN A 1 201 ? 8.231 3.122 -16.751 1.00 97.69 201 ASN A CA 1
ATOM 1670 C C . ASN A 1 201 ? 9.408 2.155 -16.612 1.00 97.69 201 ASN A C 1
ATOM 1672 O O . ASN A 1 201 ? 9.681 1.404 -17.541 1.00 97.69 201 ASN A O 1
ATOM 1676 N N . ALA A 1 202 ? 10.066 2.115 -15.450 1.00 96.38 202 ALA A N 1
ATOM 1677 C CA . ALA A 1 202 ? 11.141 1.159 -15.208 1.00 96.38 202 ALA A CA 1
ATOM 1678 C C . ALA A 1 202 ? 10.626 -0.291 -15.201 1.00 96.38 202 ALA A C 1
ATOM 1680 O O . ALA A 1 202 ? 11.227 -1.154 -15.838 1.00 96.38 202 ALA A O 1
ATOM 1681 N N . LEU A 1 203 ? 9.501 -0.565 -14.534 1.00 96.50 203 LEU A N 1
ATOM 1682 C CA . LEU A 1 203 ? 8.938 -1.917 -14.445 1.00 96.50 203 LEU A CA 1
ATOM 1683 C C . LEU A 1 203 ? 8.438 -2.450 -15.793 1.00 96.50 203 LEU A C 1
ATOM 1685 O O . LEU A 1 203 ? 8.629 -3.624 -16.082 1.00 96.50 203 LEU A O 1
ATOM 1689 N N . ASN A 1 204 ? 7.862 -1.603 -16.647 1.00 94.25 204 ASN A N 1
ATOM 1690 C CA . ASN A 1 204 ? 7.373 -2.004 -17.971 1.00 94.25 204 ASN A CA 1
ATOM 1691 C C . ASN A 1 204 ? 8.499 -2.380 -18.950 1.00 94.25 204 ASN A C 1
ATOM 1693 O O . ASN A 1 204 ? 8.222 -2.944 -20.006 1.00 94.25 204 ASN A O 1
ATOM 1697 N N . THR A 1 205 ? 9.757 -2.071 -18.619 1.00 91.69 205 THR A N 1
ATOM 1698 C CA . THR A 1 205 ? 10.926 -2.503 -19.405 1.00 91.69 205 THR A CA 1
ATOM 1699 C C . THR A 1 205 ? 11.466 -3.874 -18.998 1.00 91.69 205 THR A C 1
ATOM 1701 O O . THR A 1 205 ? 12.404 -4.357 -19.632 1.00 91.69 205 THR A O 1
ATOM 1704 N N . LEU A 1 206 ? 10.909 -4.489 -17.945 1.00 90.62 206 LEU A N 1
ATOM 1705 C CA . LEU A 1 206 ? 11.346 -5.785 -17.425 1.00 90.62 206 LEU A CA 1
ATOM 1706 C C . LEU A 1 206 ? 10.754 -6.945 -18.214 1.00 90.62 206 LEU A C 1
ATOM 1708 O O . LEU A 1 206 ? 11.560 -7.745 -18.733 1.00 90.62 206 LEU A O 1
#

Secondary structure (DSSP, 8-state):
--SSSSSSS-S---------------------------------------------------------------------------------PPP--SS-HHHHHHHHHHHHHHHHHHHHHTHHHHHHHHHSGGGHHHHHHHHHHHHHHHHHTT-SSHHHHHHTIIIIISTT--SSSHHHHHHHHHHHHHHHHHTHHHHHHHHTT-

InterPro domains:
  IPR054816 Mollicutes-type lipoprotein signal peptide region [NF038029] (1-24)

Sequence (206 aa):
MKKLITLISSILLITSSGFIVISCKTQQKSNNQSLNFNNDKTFNQDIKTKNDTNNEKSDQNISKAIDKKNKNHNQTVRKEEKKIQDKQIEEKQKYILQRSKENNFSLTKDYGLKHTDFTWNNQDKWSKWKSDSKNNLLASLIGQVTTFYSKISKYASVVELEKEFENKLNQNRNYKSFEEFIEKMDMTITKYLEQKDSIWNALNTL

Radius of gyration: 36.44 Å; chains: 1; bounding box: 71×106×83 Å

Organism: Mycoplasma mycoides subsp. capri (NCBI:txid40477)